Protein AF-A0A931QQC5-F1 (afdb_monomer_lite)

Secondary structure (DSSP, 8-state):
--HHHHHHHHHHHHHHHHH---HHHHHHHHHHHHHTTS-TTS-SS-S--HHHHHHTT--HHHHH---TT-S--HHHHHHHHHHHHHIIIIIIII-S--GGGSTTHHHHTT----S-STT--HHHHHHHHHHS-HHHHHHHHHHHHHHHHHHHHH--HHHHHPBPPHHHHHHHHHTTSS-GGGHHHHHHHHT-BHHHHHHIIIIIHHHHHHHHHHHHHHTT-

Foldseek 3Di:
DDLVVLVVLLVVLLVCLVPPPDLVVNLLSLLLSLCQLAPCLLDVSDPHHLLCVLCPVFDLCLQLDADPPGLAGVLLLLLLLLLLLQLCQALFQVNHDGLCVPPVLCVLQQHPQNESCQPDDSVNRNVSSVGTDSVSSSVSSSVSSNVSSVSSVPDDPVQQQAAGDPVSLVVCVVRNHDDPSRVVVSVVRNRDGNVRCSSDSSHVSSSVSSVVSSVSSVVPD

Structure (mmCIF, N/CA/C/O backbone):
data_AF-A0A931QQC5-F1
#
_entry.id   AF-A0A931QQC5-F1
#
loop_
_atom_site.group_PDB
_atom_site.id
_atom_site.type_symbol
_atom_site.label_atom_id
_atom_site.label_alt_id
_atom_site.label_comp_id
_atom_site.label_asym_id
_atom_site.label_entity_id
_atom_site.label_seq_id
_atom_site.pdbx_PDB_ins_code
_atom_site.Cartn_x
_atom_site.Cartn_y
_atom_site.Cartn_z
_atom_site.occupancy
_atom_site.B_iso_or_equiv
_atom_site.auth_seq_id
_atom_site.auth_comp_id
_atom_site.auth_asym_id
_atom_site.auth_atom_id
_atom_site.pdbx_PDB_model_num
ATOM 1 N N . MET A 1 1 ? -6.972 18.861 -8.585 1.00 82.00 1 MET A N 1
ATOM 2 C CA . MET A 1 1 ? -6.182 18.326 -7.447 1.00 82.00 1 MET A CA 1
ATOM 3 C C . MET A 1 1 ? -4.704 18.348 -7.841 1.00 82.00 1 MET A C 1
ATOM 5 O O . MET A 1 1 ? -4.442 18.322 -9.033 1.00 82.00 1 MET A O 1
ATOM 9 N N . ASN A 1 2 ? -3.754 18.475 -6.907 1.00 86.81 2 ASN A N 1
ATOM 10 C CA . ASN A 1 2 ? -2.310 18.404 -7.202 1.00 86.81 2 ASN A CA 1
ATOM 11 C C . ASN A 1 2 ? -1.518 17.874 -5.988 1.00 86.81 2 ASN A C 1
ATOM 13 O O . ASN A 1 2 ? -2.066 17.758 -4.889 1.00 86.81 2 ASN A O 1
ATOM 17 N N . ARG A 1 3 ? -0.214 17.604 -6.154 1.00 86.62 3 ARG A N 1
ATOM 18 C CA . ARG A 1 3 ? 0.665 17.060 -5.094 1.00 86.62 3 ARG A CA 1
ATOM 19 C C . ARG A 1 3 ? 0.688 17.890 -3.803 1.00 86.62 3 ARG A C 1
ATOM 21 O O . ARG A 1 3 ? 0.768 17.328 -2.709 1.00 86.62 3 ARG A O 1
ATOM 28 N N . LYS A 1 4 ? 0.626 19.223 -3.899 1.00 90.25 4 LYS A N 1
ATOM 29 C CA . LYS A 1 4 ? 0.615 20.111 -2.723 1.00 90.25 4 LYS A CA 1
ATOM 30 C C . LYS A 1 4 ? -0.674 19.930 -1.924 1.00 90.25 4 LYS A C 1
ATOM 32 O O . LYS A 1 4 ? -0.625 19.839 -0.699 1.00 90.25 4 LYS A O 1
ATOM 37 N N . GLU A 1 5 ? -1.807 19.826 -2.611 1.00 93.00 5 GLU A N 1
ATOM 38 C CA . GLU A 1 5 ? -3.099 19.576 -1.972 1.00 93.00 5 GLU A CA 1
ATOM 39 C C . GLU A 1 5 ? -3.205 18.148 -1.418 1.00 93.00 5 GLU A C 1
ATOM 41 O O . GLU A 1 5 ? -3.710 17.965 -0.315 1.00 93.00 5 GLU A O 1
ATOM 46 N N . LEU A 1 6 ? -2.618 17.151 -2.090 1.00 93.44 6 LEU A N 1
ATOM 47 C CA . LEU A 1 6 ? -2.534 15.778 -1.580 1.00 93.44 6 LEU A CA 1
ATOM 48 C C . LEU A 1 6 ? -1.822 15.710 -0.216 1.00 93.44 6 LEU A C 1
ATOM 50 O O . LEU A 1 6 ? -2.315 15.079 0.718 1.00 93.44 6 LEU A O 1
ATOM 54 N N . ASN A 1 7 ? -0.697 16.416 -0.063 1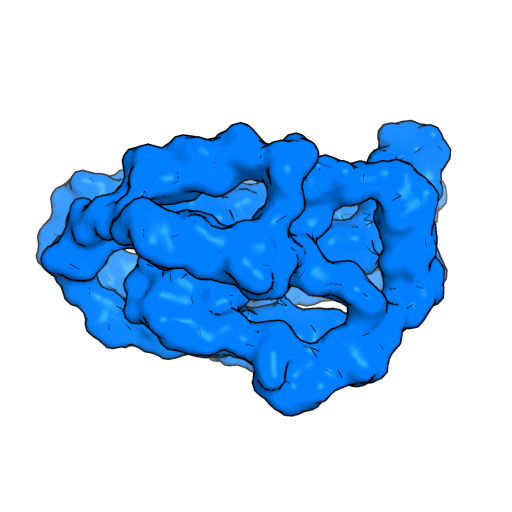.00 94.69 7 ASN A N 1
ATOM 55 C CA . ASN A 1 7 ? 0.016 16.496 1.217 1.00 94.69 7 ASN A CA 1
ATOM 56 C C . ASN A 1 7 ? -0.788 17.240 2.294 1.00 94.69 7 ASN A C 1
ATOM 58 O O . ASN A 1 7 ? -0.766 16.849 3.460 1.00 94.69 7 ASN A O 1
ATOM 62 N N . ARG A 1 8 ? -1.530 18.290 1.921 1.00 96.06 8 ARG A N 1
ATOM 63 C CA . ARG A 1 8 ? -2.444 18.974 2.850 1.00 96.06 8 ARG A CA 1
ATOM 64 C C . ARG A 1 8 ? -3.574 18.054 3.304 1.00 96.06 8 ARG A C 1
ATOM 66 O O . ARG A 1 8 ? -3.899 18.061 4.487 1.00 96.06 8 ARG A O 1
ATOM 73 N N . ASN A 1 9 ? -4.126 17.238 2.406 1.00 95.12 9 ASN A N 1
ATOM 74 C CA . ASN A 1 9 ? -5.148 16.247 2.742 1.00 95.12 9 ASN A CA 1
ATOM 75 C C . ASN A 1 9 ? -4.617 15.196 3.720 1.00 95.12 9 ASN A C 1
ATOM 77 O O . ASN A 1 9 ? -5.310 14.889 4.684 1.00 95.12 9 ASN A O 1
ATOM 81 N N . GLN A 1 10 ? -3.375 14.732 3.553 1.00 97.44 10 GLN A N 1
ATOM 82 C CA . GLN A 1 10 ? -2.729 13.845 4.526 1.00 97.44 10 GLN A CA 1
ATOM 83 C C . GLN A 1 10 ? -2.632 14.489 5.918 1.00 97.44 10 GLN A C 1
ATOM 85 O O . GLN A 1 10 ? -2.903 13.825 6.919 1.00 97.44 10 GLN A O 1
ATOM 90 N N . THR A 1 11 ? -2.246 15.767 6.003 1.00 97.12 11 THR A N 1
ATOM 91 C CA . THR A 1 11 ? -2.181 16.491 7.285 1.00 97.12 11 THR A CA 1
ATOM 92 C C . THR A 1 11 ? -3.567 16.642 7.904 1.00 97.12 11 THR A C 1
ATOM 94 O O . THR A 1 11 ? -3.752 16.275 9.059 1.00 97.12 11 THR A O 1
ATOM 97 N N . ARG A 1 12 ? -4.564 17.081 7.124 1.00 96.81 12 ARG A N 1
ATOM 98 C CA . ARG A 1 12 ? -5.957 17.196 7.587 1.00 96.81 12 ARG A CA 1
ATOM 99 C C . ARG A 1 12 ? -6.507 15.857 8.072 1.00 96.81 12 ARG A C 1
ATOM 101 O O . ARG A 1 12 ? -7.138 15.808 9.119 1.00 96.81 12 ARG A O 1
ATOM 108 N N . PHE A 1 13 ? -6.253 14.774 7.335 1.00 97.62 13 PHE A N 1
ATOM 109 C CA . PHE A 1 13 ? -6.673 13.432 7.728 1.00 97.62 13 PHE A CA 1
ATOM 110 C C . PHE A 1 13 ? -6.012 12.994 9.037 1.00 97.62 13 PHE A C 1
ATOM 112 O O . PHE A 1 13 ? -6.699 12.487 9.916 1.00 97.62 13 PHE A O 1
ATOM 119 N N . ARG A 1 14 ? -4.707 13.239 9.206 1.00 97.56 14 ARG A N 1
ATOM 120 C CA . ARG A 1 14 ? -4.009 12.980 10.472 1.00 97.56 14 ARG A CA 1
ATOM 121 C C . ARG A 1 14 ? -4.657 13.721 11.632 1.00 97.56 14 ARG A C 1
ATOM 123 O O . ARG A 1 14 ? -4.924 13.108 12.660 1.00 97.56 14 ARG A O 1
ATOM 130 N N . ASP A 1 15 ? -4.883 15.017 11.472 1.00 96.56 15 ASP A N 1
ATOM 131 C CA . ASP A 1 15 ? -5.410 15.848 12.549 1.00 96.56 15 ASP A CA 1
ATOM 132 C C . ASP A 1 15 ? -6.840 15.409 12.912 1.00 96.56 15 ASP A C 1
ATOM 134 O O . ASP A 1 15 ? -7.150 15.252 14.093 1.00 96.56 15 ASP A O 1
ATOM 138 N N . GLU A 1 16 ? -7.673 15.084 11.916 1.00 96.19 16 GLU A N 1
ATOM 139 C CA . GLU A 1 16 ? -9.006 14.518 12.146 1.00 96.19 16 GLU A CA 1
ATOM 140 C C . GLU A 1 16 ? -8.931 13.163 12.860 1.00 96.19 16 GLU A C 1
ATOM 142 O O . GLU A 1 16 ? -9.614 12.962 13.860 1.00 96.19 16 GLU A O 1
ATOM 147 N N . LEU A 1 17 ? -8.085 12.240 12.395 1.00 95.44 17 LEU A N 1
ATOM 148 C CA . LEU A 1 17 ? -7.983 10.897 12.969 1.00 95.44 17 LEU A CA 1
ATOM 149 C C . LEU A 1 17 ? -7.546 10.922 14.442 1.00 95.44 17 LEU A C 1
ATOM 151 O O . LEU A 1 17 ? -7.945 10.054 15.217 1.00 95.44 17 LEU A O 1
ATOM 155 N N . LEU A 1 18 ? -6.724 11.900 14.829 1.00 92.06 18 LEU A N 1
ATOM 156 C CA . LEU A 1 18 ? -6.207 12.029 16.192 1.00 92.06 18 LEU A CA 1
ATOM 157 C C . LEU A 1 18 ? -7.156 12.768 17.144 1.00 92.06 18 LEU A C 1
ATOM 159 O O . LEU A 1 18 ? -7.093 12.535 18.350 1.00 92.06 18 LEU A O 1
ATOM 163 N N . THR A 1 19 ? -8.000 13.665 16.634 1.00 92.31 19 THR A N 1
ATOM 164 C CA . THR A 1 19 ? -8.803 14.576 17.474 1.00 92.31 19 THR A CA 1
ATOM 165 C C . THR A 1 19 ? -10.300 14.283 17.438 1.00 92.31 19 THR A C 1
ATOM 167 O O . THR A 1 19 ? -11.012 14.566 18.404 1.00 92.31 19 THR A O 1
ATOM 170 N N . SER A 1 20 ? -10.793 13.704 16.345 1.00 88.94 20 SER A N 1
ATOM 171 C CA . SER A 1 20 ? -12.216 13.518 16.110 1.00 88.94 20 SER A CA 1
ATOM 172 C C . SER A 1 20 ? -12.782 12.320 16.857 1.00 88.94 20 SER A C 1
ATOM 174 O O . SER A 1 20 ? -12.148 11.277 17.012 1.00 88.94 20 SER A O 1
ATOM 176 N N . LYS A 1 21 ? -14.039 12.457 17.277 1.00 91.38 21 LYS A N 1
ATOM 177 C CA . LYS A 1 21 ? -14.865 11.348 17.776 1.00 91.38 21 LYS A CA 1
ATOM 178 C C . LYS A 1 21 ? -15.899 10.889 16.741 1.00 91.38 21 LYS A C 1
ATOM 180 O O . LYS A 1 21 ? -16.725 10.035 17.045 1.00 91.38 21 LYS A O 1
ATOM 185 N N . ASN A 1 22 ? -15.868 11.456 15.531 1.00 96.06 22 ASN A N 1
ATOM 186 C CA . ASN A 1 22 ? -16.815 11.157 14.465 1.00 96.06 22 ASN A CA 1
ATOM 187 C C . ASN A 1 22 ? -16.223 10.138 13.483 1.00 96.06 22 ASN A C 1
ATOM 189 O O . ASN A 1 22 ? -15.515 10.490 12.538 1.00 96.06 22 ASN A O 1
ATOM 193 N N . ILE A 1 23 ? -16.564 8.865 13.683 1.00 96.94 23 ILE A N 1
ATOM 194 C CA . ILE A 1 23 ? -16.085 7.773 12.832 1.00 96.94 23 ILE A CA 1
ATOM 195 C C . ILE A 1 23 ? -16.509 7.916 11.367 1.00 96.94 23 ILE A C 1
ATOM 197 O O . ILE A 1 23 ? -15.732 7.575 10.481 1.00 96.94 23 ILE A O 1
ATOM 201 N N . ALA A 1 24 ? -17.704 8.446 11.091 1.00 97.69 24 ALA A N 1
ATOM 202 C CA . ALA A 1 24 ? -18.191 8.612 9.724 1.00 97.69 24 ALA A CA 1
ATOM 203 C C . ALA A 1 24 ? -17.318 9.610 8.951 1.00 97.69 24 ALA A C 1
ATOM 205 O O . ALA A 1 24 ? -16.891 9.324 7.834 1.00 97.69 24 ALA A O 1
ATOM 206 N N . LYS A 1 25 ? -16.965 10.732 9.590 1.00 97.19 25 LYS A N 1
ATOM 207 C CA . LYS A 1 25 ? -16.070 11.739 9.008 1.00 97.19 25 LYS A CA 1
ATOM 208 C C . LYS A 1 25 ? -14.653 11.199 8.800 1.00 97.19 25 LYS A C 1
ATOM 210 O O . LYS A 1 25 ? -14.064 11.421 7.746 1.00 97.19 25 LYS A O 1
ATOM 215 N N . ILE A 1 26 ? -14.125 10.443 9.765 1.00 98.00 26 ILE A N 1
ATOM 216 C CA . ILE A 1 26 ? -12.818 9.780 9.639 1.00 98.00 26 ILE A CA 1
ATOM 217 C C . ILE A 1 26 ? -12.807 8.826 8.437 1.00 98.00 26 ILE A C 1
ATOM 219 O O . ILE A 1 26 ? -11.885 8.884 7.622 1.00 98.00 26 ILE A O 1
ATOM 223 N N . LYS A 1 27 ? -13.837 7.977 8.308 1.00 98.12 27 LYS A N 1
ATOM 224 C CA . LYS A 1 27 ? -13.996 7.046 7.181 1.00 98.12 27 LYS A CA 1
ATOM 225 C C . LYS A 1 27 ? -14.062 7.791 5.856 1.00 98.12 27 LYS A C 1
ATOM 227 O O . LYS A 1 27 ? -13.311 7.459 4.947 1.00 98.12 27 LYS A O 1
ATOM 232 N N . GLU A 1 28 ? -14.904 8.817 5.749 1.00 97.31 28 GLU A N 1
ATOM 233 C CA . GLU A 1 28 ? -15.033 9.618 4.527 1.00 97.31 28 GLU A CA 1
ATOM 234 C C . GLU A 1 28 ? -13.690 10.240 4.118 1.00 97.31 28 GLU A C 1
ATOM 236 O O . GLU A 1 28 ? -13.274 10.132 2.962 1.00 97.31 28 GLU A O 1
ATOM 241 N N . MET A 1 29 ? -12.979 10.851 5.072 1.00 97.69 29 MET A N 1
ATOM 242 C CA . MET A 1 29 ? -11.683 11.476 4.810 1.00 97.69 29 MET A CA 1
ATOM 243 C C . MET A 1 29 ? -10.620 10.456 4.405 1.00 97.69 29 MET A C 1
ATOM 245 O O . MET A 1 29 ? -9.891 10.712 3.446 1.00 97.69 29 MET A O 1
ATOM 249 N N . PHE A 1 30 ? -10.551 9.304 5.082 1.00 98.19 30 PHE A N 1
ATOM 250 C CA . PHE A 1 30 ? -9.651 8.223 4.685 1.00 98.19 30 PHE A CA 1
ATOM 251 C C . PHE A 1 30 ? -9.975 7.747 3.271 1.00 98.19 30 PHE A C 1
ATOM 253 O O . PHE A 1 30 ? -9.090 7.734 2.426 1.00 98.19 30 PHE A O 1
ATOM 260 N N . LEU A 1 31 ? -11.233 7.393 2.991 1.00 98.19 31 LEU A N 1
ATOM 261 C CA . LEU A 1 31 ? -11.647 6.814 1.710 1.00 98.19 31 LEU A CA 1
ATOM 262 C C . LEU A 1 31 ? -11.378 7.768 0.541 1.00 98.19 31 LEU A C 1
ATOM 264 O O . LEU A 1 31 ? -10.872 7.340 -0.496 1.00 98.19 31 LEU A O 1
ATOM 268 N N . ARG A 1 32 ? -11.652 9.066 0.720 1.00 96.94 32 ARG A N 1
ATOM 269 C CA . ARG A 1 32 ? -11.338 10.094 -0.281 1.00 96.94 32 ARG A CA 1
ATOM 270 C C . ARG A 1 32 ? -9.831 10.254 -0.472 1.00 96.94 32 ARG A C 1
ATOM 272 O O . ARG A 1 32 ? -9.373 10.348 -1.606 1.00 96.94 32 ARG A O 1
ATOM 279 N N . HIS A 1 33 ? -9.059 10.303 0.613 1.00 97.75 33 HIS A N 1
ATOM 280 C CA . HIS A 1 33 ? -7.612 10.481 0.521 1.00 97.75 33 HIS A CA 1
ATOM 281 C C . HIS A 1 33 ? -6.913 9.251 -0.071 1.00 97.75 33 HIS A C 1
ATOM 283 O O . HIS A 1 33 ? -6.068 9.388 -0.948 1.00 97.75 33 HIS A O 1
ATOM 289 N N . HIS A 1 34 ? -7.308 8.052 0.352 1.00 98.31 34 HIS A N 1
ATOM 290 C CA . HIS A 1 34 ? -6.813 6.773 -0.151 1.00 98.31 34 HIS A CA 1
ATOM 291 C C . HIS A 1 34 ? -7.100 6.597 -1.646 1.00 98.31 34 HIS A C 1
ATOM 293 O O . HIS A 1 34 ? -6.201 6.204 -2.387 1.00 98.31 34 HIS A O 1
ATOM 299 N N . ALA A 1 35 ? -8.293 6.988 -2.113 1.00 97.38 35 ALA A N 1
ATOM 300 C CA . ALA A 1 35 ? -8.639 6.974 -3.536 1.00 97.38 35 ALA A CA 1
ATOM 301 C C . ALA A 1 35 ? -7.717 7.863 -4.391 1.00 97.38 35 ALA A C 1
ATOM 303 O O . ALA A 1 35 ? -7.372 7.491 -5.503 1.00 97.38 35 ALA A O 1
ATOM 304 N N . GLN A 1 36 ? -7.248 8.999 -3.864 1.00 97.38 36 GLN A N 1
ATOM 305 C CA . GLN A 1 36 ? -6.305 9.881 -4.574 1.00 97.38 36 GLN A CA 1
ATOM 306 C C . GLN A 1 36 ? -4.902 9.268 -4.730 1.00 97.38 36 GLN A C 1
ATOM 308 O O . GLN A 1 36 ? -4.104 9.755 -5.532 1.00 97.38 36 GLN A O 1
ATOM 313 N N . LEU A 1 37 ? -4.583 8.232 -3.948 1.00 97.88 37 LEU A N 1
ATOM 314 C CA . LEU A 1 37 ? -3.287 7.542 -3.917 1.00 97.88 37 LEU A CA 1
ATOM 315 C C . LEU A 1 37 ? -3.279 6.233 -4.717 1.00 97.88 37 LEU A C 1
ATOM 317 O O . LEU A 1 37 ? -2.244 5.580 -4.805 1.00 97.88 37 LEU A O 1
ATOM 321 N N . HIS A 1 38 ? -4.422 5.839 -5.269 1.00 98.25 38 HIS A N 1
ATOM 322 C CA . HIS A 1 38 ? -4.603 4.588 -5.996 1.00 98.25 38 HIS A CA 1
ATOM 323 C C . HIS A 1 38 ? -5.243 4.861 -7.345 1.00 98.25 38 HIS A C 1
ATOM 325 O O . HIS A 1 38 ? -5.841 5.918 -7.536 1.00 98.25 38 HIS A O 1
ATOM 331 N N . SER A 1 39 ? -5.157 3.915 -8.279 1.00 97.19 39 SER A N 1
ATOM 332 C CA . SER A 1 39 ? -5.901 4.022 -9.534 1.00 97.19 39 SER A CA 1
ATOM 333 C C . SER A 1 39 ? -7.388 4.310 -9.290 1.00 97.19 39 SER A C 1
ATOM 335 O O . SER A 1 39 ? -8.016 3.711 -8.411 1.00 97.19 39 SER A O 1
ATOM 337 N N . THR A 1 40 ? -7.975 5.163 -10.128 1.00 95.56 40 THR A N 1
ATOM 338 C CA . THR A 1 40 ? -9.422 5.452 -10.177 1.00 95.56 40 THR A CA 1
ATOM 339 C C . THR A 1 40 ? -10.281 4.190 -10.334 1.00 95.56 40 THR A C 1
ATOM 341 O O . THR A 1 40 ? -11.461 4.180 -10.005 1.00 95.56 40 THR A O 1
ATOM 344 N N . LYS A 1 41 ? -9.693 3.064 -10.756 1.00 95.88 41 LYS A N 1
ATOM 345 C CA . LYS A 1 41 ? -10.358 1.751 -10.820 1.00 95.88 41 LYS A CA 1
ATOM 346 C C . LYS A 1 41 ? -10.614 1.099 -9.452 1.00 95.88 41 LYS A C 1
ATOM 348 O O . LYS A 1 41 ? -11.317 0.084 -9.390 1.00 95.88 41 LYS A O 1
ATOM 353 N N . VAL A 1 42 ? -10.045 1.627 -8.363 1.00 94.31 42 VAL A N 1
ATOM 354 C CA . VAL A 1 42 ? -10.353 1.167 -7.000 1.00 94.31 42 VAL A CA 1
ATOM 355 C C . VAL A 1 42 ? -11.777 1.565 -6.619 1.00 94.31 42 VAL A C 1
ATOM 357 O O . VAL A 1 42 ? -12.544 0.705 -6.184 1.00 94.31 42 VAL A O 1
ATOM 360 N N . ASN A 1 43 ? -12.149 2.835 -6.808 1.00 88.00 43 ASN A N 1
ATOM 361 C CA . ASN A 1 43 ? -13.488 3.355 -6.531 1.00 88.00 43 ASN A CA 1
ATOM 362 C C . ASN A 1 43 ? -13.718 4.730 -7.189 1.00 88.00 43 ASN A C 1
ATOM 364 O O . ASN A 1 43 ? -12.799 5.340 -7.722 1.00 88.00 43 ASN A O 1
ATOM 368 N N . ASN A 1 44 ? -14.923 5.273 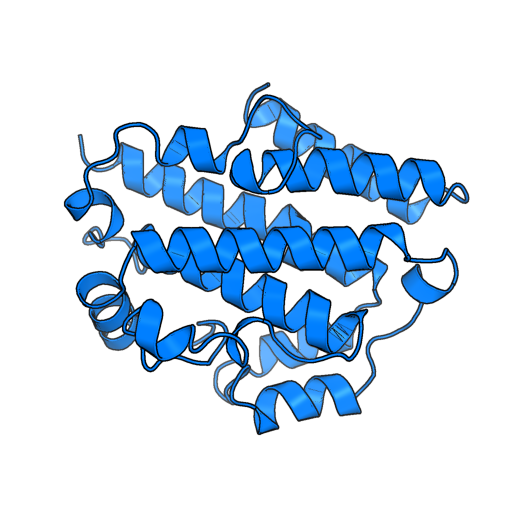-6.996 1.00 80.62 44 ASN A N 1
ATOM 369 C CA . ASN A 1 44 ? -15.305 6.605 -7.474 1.00 80.62 44 ASN A CA 1
ATOM 370 C C . ASN A 1 44 ? -15.286 7.685 -6.365 1.00 80.62 44 ASN A C 1
ATOM 372 O O . ASN A 1 44 ? -16.038 8.653 -6.432 1.00 80.62 44 ASN A O 1
ATOM 376 N N . HIS A 1 45 ? -14.477 7.536 -5.307 1.00 83.50 45 HIS A N 1
ATOM 377 C CA . HIS A 1 45 ? -14.363 8.548 -4.239 1.00 83.50 45 HIS A CA 1
ATOM 378 C C . HIS A 1 45 ? -13.470 9.741 -4.628 1.00 83.50 45 HIS A C 1
ATOM 380 O O . HIS A 1 45 ? -13.451 10.746 -3.911 1.00 83.50 45 HIS A O 1
ATOM 386 N N . SER A 1 46 ? -12.750 9.667 -5.754 1.00 86.44 46 SER A N 1
ATOM 387 C CA . SER A 1 46 ? -12.060 10.808 -6.357 1.00 86.44 46 SER A CA 1
ATOM 388 C C . SER A 1 46 ? -11.973 10.671 -7.877 1.00 86.44 46 SER A C 1
ATOM 390 O O . SER A 1 46 ? -11.681 9.597 -8.385 1.00 86.44 46 SER A O 1
ATOM 392 N N . GLU A 1 47 ? -12.172 11.778 -8.591 1.00 88.00 47 GLU A N 1
ATOM 393 C CA . GLU A 1 47 ? -11.968 11.858 -10.047 1.00 88.00 47 GLU A CA 1
ATOM 394 C C . GLU A 1 47 ? -10.484 11.971 -10.437 1.00 88.00 47 GLU A C 1
ATOM 396 O O . GLU A 1 47 ? -10.129 11.816 -11.602 1.00 88.00 47 GLU A O 1
ATOM 401 N N . TRP A 1 48 ? -9.602 12.256 -9.471 1.00 94.38 48 TRP A N 1
ATOM 402 C CA . TRP A 1 48 ? -8.166 12.404 -9.691 1.00 94.38 48 TRP A CA 1
ATOM 403 C C . TRP A 1 48 ? -7.381 11.361 -8.898 1.00 94.38 48 TRP A C 1
ATOM 405 O O . TRP A 1 48 ? -7.605 11.189 -7.699 1.00 94.38 48 TRP A O 1
ATOM 415 N N . SER A 1 49 ? -6.407 10.739 -9.559 1.00 96.19 49 SER A N 1
ATOM 416 C CA . SER A 1 49 ? -5.485 9.766 -8.979 1.00 96.19 49 SER A CA 1
ATOM 417 C C . SER A 1 49 ? -4.046 10.155 -9.289 1.00 96.19 49 SER A C 1
ATOM 419 O O . SER A 1 49 ? -3.689 10.378 -10.449 1.00 96.19 49 SER A O 1
ATOM 421 N N . TYR A 1 50 ? -3.211 10.205 -8.250 1.00 97.31 50 TYR A N 1
ATOM 422 C CA . TYR A 1 50 ? -1.790 10.485 -8.410 1.00 97.31 50 TYR A CA 1
ATOM 423 C C . TYR A 1 50 ? -1.058 9.334 -9.110 1.00 97.31 50 TYR A C 1
ATOM 425 O O . TYR A 1 50 ? -0.184 9.571 -9.937 1.00 97.31 50 TYR A O 1
ATOM 433 N N . GLU A 1 51 ? -1.441 8.091 -8.816 1.00 97.38 51 GLU A N 1
ATOM 434 C CA . GLU A 1 51 ? -0.892 6.907 -9.481 1.00 97.38 51 GLU A CA 1
ATOM 435 C C . GLU A 1 51 ? -1.218 6.906 -10.978 1.00 97.38 51 GLU A C 1
ATOM 437 O O . GLU A 1 51 ? -0.309 6.760 -11.795 1.00 97.38 51 GLU A O 1
ATOM 442 N N . ASP A 1 52 ? -2.486 7.132 -11.345 1.00 96.69 52 ASP A N 1
ATOM 443 C CA . ASP A 1 52 ? -2.880 7.180 -12.757 1.00 96.69 52 ASP A CA 1
ATOM 444 C C . ASP A 1 52 ? -2.185 8.341 -13.490 1.00 96.69 52 ASP A C 1
ATOM 446 O O . ASP A 1 52 ? -1.869 8.208 -14.668 1.00 96.69 52 ASP A O 1
ATOM 450 N N . GLU A 1 53 ? -1.922 9.473 -12.821 1.00 95.62 53 GLU A N 1
ATOM 451 C CA . GLU A 1 53 ? -1.157 10.589 -13.396 1.00 95.62 53 GLU A CA 1
ATOM 452 C C . GLU A 1 53 ? 0.303 10.213 -13.677 1.00 95.62 53 GLU A C 1
ATOM 454 O O . GLU A 1 53 ? 0.784 10.485 -14.775 1.00 95.62 53 GLU A O 1
ATOM 459 N N . ILE A 1 54 ? 0.985 9.551 -12.735 1.00 95.88 54 ILE A N 1
ATOM 460 C CA . ILE A 1 54 ? 2.382 9.108 -12.902 1.00 95.88 54 ILE A CA 1
ATOM 461 C C . ILE A 1 54 ? 2.512 8.103 -14.051 1.00 95.88 54 ILE A C 1
ATOM 463 O O . ILE A 1 54 ? 3.497 8.122 -14.788 1.00 95.88 54 ILE A O 1
ATOM 467 N N . LEU A 1 55 ? 1.536 7.202 -14.182 1.00 96.19 55 LEU A N 1
ATOM 468 C CA . LEU A 1 55 ? 1.570 6.101 -15.145 1.00 96.19 55 LEU A CA 1
ATOM 469 C C . LEU A 1 55 ? 0.956 6.455 -16.505 1.00 96.19 55 LEU A C 1
ATOM 471 O O . LEU A 1 55 ? 1.029 5.639 -17.428 1.00 96.19 55 LEU A O 1
ATOM 475 N N . ARG A 1 56 ? 0.341 7.635 -16.642 1.00 94.19 56 ARG A N 1
ATOM 476 C CA . ARG A 1 56 ? -0.330 8.059 -17.874 1.00 94.19 56 ARG A CA 1
ATOM 477 C C . ARG A 1 56 ? 0.661 8.075 -19.032 1.00 94.19 56 ARG A C 1
ATOM 479 O O . ARG A 1 56 ? 1.650 8.796 -18.990 1.00 94.19 56 ARG A O 1
ATOM 486 N N . GLU A 1 57 ? 0.366 7.275 -20.057 1.00 90.44 57 GLU A N 1
ATOM 487 C CA . GLU A 1 57 ? 1.169 7.169 -21.287 1.00 90.44 57 GLU A CA 1
ATOM 488 C C . GLU A 1 57 ? 2.642 6.790 -21.043 1.00 90.44 57 GLU A C 1
ATOM 490 O O . GLU A 1 57 ? 3.500 7.002 -21.900 1.00 90.44 57 GLU A O 1
ATOM 495 N N . LEU A 1 58 ? 2.956 6.200 -19.883 1.00 94.56 58 LEU A N 1
ATOM 496 C CA . LEU A 1 58 ? 4.318 5.813 -19.546 1.00 94.56 58 LEU A CA 1
ATOM 497 C C . LEU A 1 58 ? 4.661 4.465 -20.211 1.00 94.56 58 LEU A C 1
ATOM 499 O O . LEU A 1 58 ? 4.013 3.461 -19.900 1.00 94.56 58 LEU A O 1
ATOM 503 N N . PRO A 1 59 ? 5.679 4.394 -21.094 1.00 95.19 59 PRO A N 1
ATOM 504 C CA . PRO A 1 59 ? 6.068 3.139 -21.726 1.00 95.19 59 PRO A CA 1
ATOM 505 C C . PRO A 1 59 ? 6.512 2.108 -20.690 1.00 95.19 59 PRO A C 1
ATOM 507 O O . PRO A 1 59 ? 7.215 2.445 -19.735 1.00 95.19 59 PRO A O 1
ATOM 510 N N . GLU A 1 60 ? 6.183 0.837 -20.912 1.00 95.50 60 GLU A N 1
ATOM 511 C CA . GLU A 1 60 ? 6.522 -0.244 -19.980 1.00 95.50 60 GLU A CA 1
ATOM 512 C C . GLU A 1 60 ? 8.027 -0.312 -19.678 1.00 95.50 60 GLU A C 1
ATOM 514 O O . GLU A 1 60 ? 8.418 -0.480 -18.524 1.00 95.50 60 GLU A O 1
ATOM 519 N N . LEU A 1 61 ? 8.880 -0.078 -20.683 1.00 95.25 61 LEU A N 1
ATOM 520 C CA . LEU A 1 61 ? 10.333 -0.011 -20.497 1.00 95.25 61 LEU A CA 1
ATOM 521 C C . LEU A 1 61 ? 10.736 1.001 -19.413 1.00 95.25 61 LEU A C 1
ATOM 523 O O . LEU A 1 61 ? 11.612 0.705 -18.605 1.00 95.25 61 LEU A O 1
ATOM 527 N N . LYS A 1 62 ? 10.058 2.153 -19.327 1.00 94.69 62 LYS A N 1
ATOM 528 C CA . LYS A 1 62 ? 10.313 3.151 -18.276 1.00 94.69 62 LYS A CA 1
ATOM 529 C C . LYS A 1 62 ? 9.829 2.695 -16.905 1.00 94.69 62 LYS A C 1
ATOM 531 O O . LYS A 1 62 ? 10.448 3.034 -15.901 1.00 94.69 62 LYS A O 1
ATOM 536 N N . VAL A 1 63 ? 8.742 1.923 -16.856 1.00 97.56 63 VAL A N 1
ATOM 537 C CA . VAL A 1 63 ? 8.222 1.361 -15.601 1.00 97.56 63 VAL A CA 1
ATOM 538 C C . VAL A 1 63 ? 9.227 0.374 -14.998 1.00 97.56 63 VAL A C 1
ATOM 540 O O . VAL A 1 63 ? 9.416 0.350 -13.782 1.00 97.56 63 VAL A O 1
ATOM 543 N N . ARG A 1 64 ? 9.897 -0.409 -15.851 1.00 97.75 64 ARG A N 1
ATOM 544 C CA . ARG A 1 64 ? 10.881 -1.430 -15.458 1.00 97.75 64 ARG A CA 1
ATOM 545 C C . ARG A 1 64 ? 12.273 -0.870 -15.172 1.00 97.75 64 ARG A C 1
ATOM 547 O O . ARG A 1 64 ? 13.022 -1.469 -14.408 1.00 97.75 64 ARG A O 1
ATOM 554 N N . PHE A 1 65 ? 12.634 0.249 -15.790 1.00 95.81 65 PHE A N 1
ATOM 555 C CA . PHE A 1 65 ? 13.989 0.785 -15.729 1.00 95.81 65 PHE A CA 1
ATOM 556 C C . PHE A 1 65 ? 14.399 1.216 -14.313 1.00 95.81 65 PHE A C 1
ATOM 558 O O . PHE A 1 65 ? 13.658 1.917 -13.619 1.00 95.81 65 PHE A O 1
ATOM 565 N N . ILE A 1 66 ? 15.620 0.845 -13.919 1.00 95.94 66 ILE A N 1
ATOM 566 C CA . ILE A 1 66 ? 16.281 1.306 -12.695 1.00 95.94 66 ILE A CA 1
ATOM 567 C C . ILE A 1 66 ? 17.405 2.269 -13.107 1.00 95.94 66 ILE A C 1
ATOM 569 O O . ILE A 1 66 ? 18.414 1.832 -13.662 1.00 95.94 66 ILE A O 1
ATOM 573 N N . PRO A 1 67 ? 17.271 3.584 -12.859 1.00 92.38 67 PRO A N 1
ATOM 574 C CA . PRO A 1 67 ? 18.341 4.538 -13.139 1.00 92.38 67 PRO A CA 1
ATOM 575 C C . PRO A 1 67 ? 19.624 4.234 -12.354 1.00 92.38 67 PRO A C 1
ATOM 577 O O . PRO A 1 67 ? 19.560 3.834 -11.199 1.00 92.38 67 PRO A O 1
ATOM 580 N N . GLN A 1 68 ? 20.793 4.547 -12.924 1.00 85.38 68 GLN A N 1
ATOM 581 C CA . GLN A 1 68 ? 22.119 4.227 -12.356 1.00 85.38 68 GLN A CA 1
ATOM 582 C C . GLN A 1 68 ? 22.359 4.732 -10.913 1.00 85.38 68 GLN A C 1
ATOM 584 O O . GLN A 1 68 ? 23.186 4.178 -10.195 1.00 85.38 68 GLN A O 1
ATOM 589 N N . LYS A 1 69 ? 21.649 5.784 -10.478 1.00 85.56 69 LYS A N 1
ATOM 590 C CA . LYS A 1 69 ? 21.710 6.360 -9.116 1.00 85.56 69 LYS A CA 1
ATOM 591 C C . LYS A 1 69 ? 20.432 6.112 -8.297 1.00 85.56 69 LYS A C 1
ATOM 593 O O . LYS A 1 69 ? 20.150 6.850 -7.355 1.00 85.56 69 LYS A O 1
ATOM 598 N N . SER A 1 70 ? 19.623 5.142 -8.708 1.00 89.75 70 SER A N 1
ATOM 599 C CA . SER A 1 70 ? 18.421 4.679 -8.018 1.00 89.75 70 SER A CA 1
ATOM 600 C C . SER A 1 70 ? 18.619 3.239 -7.560 1.00 89.75 70 SER A C 1
ATOM 602 O O . SER A 1 70 ? 19.380 2.492 -8.169 1.00 89.75 70 SER A O 1
ATOM 604 N N . ASN A 1 71 ? 17.887 2.850 -6.522 1.00 92.62 71 ASN A N 1
ATOM 605 C CA . ASN A 1 71 ? 17.808 1.458 -6.083 1.00 92.62 71 ASN A CA 1
ATOM 606 C C . ASN A 1 71 ? 16.525 0.771 -6.561 1.00 92.62 71 ASN A C 1
ATOM 608 O O . ASN A 1 71 ? 16.433 -0.446 -6.480 1.00 92.62 71 ASN A O 1
ATOM 612 N N . HIS A 1 72 ? 15.542 1.535 -7.049 1.00 96.88 72 HIS A N 1
ATOM 613 C CA . HIS A 1 72 ? 14.221 1.022 -7.396 1.00 96.88 72 HIS A CA 1
ATOM 614 C C . HIS A 1 72 ? 13.780 1.462 -8.793 1.00 96.88 72 HIS A C 1
ATOM 616 O O . HIS A 1 72 ? 14.176 2.524 -9.292 1.00 96.88 72 HIS A O 1
ATOM 622 N N . SER A 1 73 ? 12.926 0.631 -9.389 1.00 97.88 73 SER A N 1
ATOM 623 C CA . SER A 1 73 ? 12.106 0.940 -10.559 1.00 97.88 73 SER A CA 1
ATOM 624 C C . SER A 1 73 ? 10.705 1.372 -10.120 1.00 97.88 73 SER A C 1
ATOM 626 O O . SER A 1 73 ? 10.294 1.150 -8.978 1.00 97.88 73 SER A O 1
ATOM 628 N N . ILE A 1 74 ? 9.921 1.924 -11.047 1.00 98.44 74 ILE A N 1
ATOM 629 C CA . ILE A 1 74 ? 8.502 2.217 -10.793 1.00 98.44 74 ILE A CA 1
ATOM 630 C C . ILE A 1 74 ? 7.722 0.913 -10.560 1.00 98.44 74 ILE A C 1
ATOM 632 O O . ILE A 1 74 ? 6.844 0.878 -9.698 1.00 98.44 74 ILE A O 1
ATOM 636 N N . ALA A 1 75 ? 8.070 -0.170 -11.268 1.00 98.56 75 ALA A N 1
ATOM 637 C CA . ALA A 1 75 ? 7.499 -1.500 -11.053 1.00 98.56 75 ALA A CA 1
ATOM 638 C C . ALA A 1 75 ? 7.669 -1.957 -9.597 1.00 98.56 75 ALA A C 1
ATOM 640 O O . ALA A 1 75 ? 6.697 -2.370 -8.960 1.00 98.56 75 ALA A O 1
ATOM 641 N N . TRP A 1 76 ? 8.882 -1.818 -9.051 1.00 98.75 76 TRP A N 1
ATOM 642 C CA . TRP A 1 76 ? 9.152 -2.134 -7.653 1.00 98.75 76 TRP A CA 1
ATOM 643 C C . TRP A 1 76 ? 8.359 -1.226 -6.713 1.00 98.75 76 TRP A C 1
ATOM 645 O O . TRP A 1 76 ? 7.733 -1.742 -5.794 1.00 98.75 76 TRP A O 1
ATOM 655 N N . CYS A 1 77 ? 8.297 0.092 -6.956 1.00 98.69 77 CYS A N 1
ATOM 656 C CA . CYS A 1 77 ? 7.520 1.007 -6.110 1.00 98.69 77 CYS A CA 1
ATOM 657 C C . CYS A 1 77 ? 6.042 0.588 -6.026 1.00 98.69 77 CYS A C 1
ATOM 659 O O . CYS A 1 77 ? 5.483 0.521 -4.933 1.00 98.69 77 CYS A O 1
ATOM 661 N N . LEU A 1 78 ? 5.408 0.265 -7.158 1.00 98.81 78 LEU A N 1
ATOM 662 C CA . LEU A 1 78 ? 4.006 -0.167 -7.191 1.00 98.81 78 LEU A CA 1
ATOM 663 C C . LEU A 1 78 ? 3.788 -1.502 -6.468 1.00 98.81 78 LEU A C 1
ATOM 665 O O . LEU A 1 78 ? 2.841 -1.635 -5.688 1.00 98.81 78 LEU A O 1
ATOM 669 N N . TRP A 1 79 ? 4.667 -2.477 -6.706 1.00 98.88 79 TRP A N 1
ATOM 670 C CA . TRP A 1 79 ? 4.621 -3.778 -6.038 1.00 98.88 79 TRP A CA 1
ATOM 671 C C . TRP A 1 79 ? 4.845 -3.651 -4.531 1.00 98.88 79 TRP A C 1
ATOM 673 O O . TRP A 1 79 ? 4.052 -4.177 -3.752 1.00 98.88 79 TRP A O 1
ATOM 683 N N . HIS A 1 80 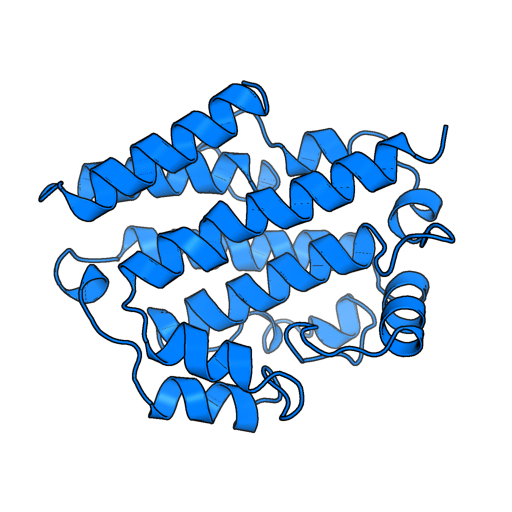? 5.847 -2.878 -4.115 1.00 98.81 80 HIS A N 1
ATOM 684 C CA . HIS A 1 80 ? 6.163 -2.603 -2.718 1.00 98.81 80 HIS A CA 1
ATOM 685 C C . HIS A 1 80 ? 4.972 -1.979 -1.986 1.00 98.81 80 HIS A C 1
ATOM 687 O O . HIS A 1 80 ? 4.564 -2.462 -0.928 1.00 98.81 80 HIS A O 1
ATOM 693 N N . LEU A 1 81 ? 4.363 -0.947 -2.580 1.00 98.88 81 LEU A N 1
ATOM 694 C CA . LEU A 1 81 ? 3.182 -0.302 -2.018 1.00 98.88 81 LEU A CA 1
ATOM 695 C C . LEU A 1 81 ? 2.014 -1.282 -1.863 1.00 98.88 81 LEU A C 1
ATOM 697 O O . LEU A 1 81 ? 1.392 -1.319 -0.803 1.00 98.88 81 LEU A O 1
ATOM 701 N N . ALA A 1 82 ? 1.737 -2.102 -2.883 1.00 98.81 82 ALA A N 1
ATOM 702 C CA . ALA A 1 82 ? 0.679 -3.108 -2.817 1.00 98.81 82 ALA A CA 1
ATOM 703 C C . ALA A 1 82 ? 0.950 -4.167 -1.736 1.00 98.81 82 ALA A C 1
ATOM 705 O O . ALA A 1 82 ? 0.051 -4.497 -0.969 1.00 98.81 82 ALA A O 1
ATOM 706 N N . ARG A 1 83 ? 2.186 -4.669 -1.626 1.00 98.75 83 ARG A N 1
ATOM 707 C CA . ARG A 1 83 ? 2.557 -5.681 -0.626 1.00 98.75 83 ARG A CA 1
ATOM 708 C C . ARG A 1 83 ? 2.489 -5.157 0.803 1.00 98.75 83 ARG A C 1
ATOM 710 O O . ARG A 1 83 ? 1.945 -5.841 1.667 1.00 98.75 83 ARG A O 1
ATOM 717 N N . VAL A 1 84 ? 3.020 -3.959 1.059 1.00 98.81 84 VAL A N 1
ATOM 718 C CA . VAL A 1 84 ? 2.946 -3.325 2.386 1.00 98.81 84 VAL A CA 1
ATOM 719 C C . VAL A 1 84 ? 1.493 -3.107 2.791 1.00 98.81 84 VAL A C 1
ATOM 721 O O . VAL A 1 84 ? 1.116 -3.426 3.919 1.00 98.81 84 VAL A O 1
ATOM 724 N N . GLU A 1 85 ? 0.664 -2.588 1.888 1.00 98.88 85 GLU A N 1
ATOM 725 C CA . GLU A 1 85 ? -0.738 -2.332 2.198 1.00 98.88 85 GLU A CA 1
ATOM 726 C C . GLU A 1 85 ? -1.526 -3.628 2.420 1.00 98.88 85 GLU A C 1
ATOM 728 O O . GLU A 1 85 ? -2.232 -3.731 3.420 1.00 98.88 85 GLU A O 1
ATOM 733 N N . ASP A 1 86 ? -1.332 -4.646 1.577 1.00 98.88 86 ASP A N 1
ATOM 734 C CA . ASP A 1 86 ? -1.982 -5.952 1.722 1.00 98.88 86 ASP A CA 1
ATOM 735 C C . ASP A 1 86 ? -1.698 -6.565 3.097 1.00 98.88 86 ASP A C 1
ATOM 737 O O . ASP A 1 86 ? -2.609 -6.902 3.849 1.00 98.88 86 ASP A O 1
ATOM 741 N N . VAL A 1 87 ? -0.422 -6.629 3.473 1.00 98.50 87 VAL A N 1
ATOM 742 C CA . VAL A 1 87 ? 0.003 -7.213 4.747 1.00 98.50 87 VAL A CA 1
ATOM 743 C C . VAL A 1 87 ? -0.522 -6.415 5.937 1.00 98.50 87 VAL A C 1
ATOM 745 O O . VAL A 1 87 ? -1.049 -6.981 6.898 1.00 98.50 87 VAL A O 1
ATOM 748 N N . THR A 1 88 ? -0.380 -5.091 5.897 1.00 98.75 88 THR A N 1
ATOM 749 C CA . THR A 1 88 ? -0.757 -4.256 7.040 1.00 98.75 88 THR A CA 1
ATOM 750 C C . THR A 1 88 ? -2.269 -4.181 7.217 1.00 98.75 88 THR A C 1
ATOM 752 O O . THR A 1 88 ? -2.741 -4.237 8.350 1.00 98.75 88 THR A O 1
ATOM 755 N N . MET A 1 89 ? -3.046 -4.097 6.138 1.00 98.81 89 MET A N 1
ATOM 756 C CA . MET A 1 89 ? -4.500 -3.983 6.237 1.00 98.81 89 MET A CA 1
ATOM 757 C C . MET A 1 89 ? -5.154 -5.344 6.474 1.00 98.81 89 MET A C 1
ATOM 759 O O . MET A 1 89 ? -5.926 -5.478 7.422 1.00 98.81 89 MET A O 1
ATOM 763 N N . ASN A 1 90 ? -4.802 -6.374 5.701 1.00 98.69 90 ASN A N 1
ATOM 764 C CA . ASN A 1 90 ? -5.464 -7.672 5.824 1.00 98.69 90 ASN A CA 1
ATOM 765 C C . ASN A 1 90 ? -4.991 -8.470 7.040 1.00 98.69 90 ASN A C 1
ATOM 767 O O . ASN A 1 90 ? -5.824 -8.998 7.768 1.00 98.69 90 ASN A O 1
ATOM 771 N N . ILE A 1 91 ? -3.685 -8.529 7.329 1.00 98.56 91 ILE A N 1
ATOM 772 C CA . ILE A 1 91 ? -3.215 -9.295 8.497 1.00 98.56 91 ILE A CA 1
ATOM 773 C C . ILE A 1 91 ? -3.260 -8.448 9.767 1.00 98.56 91 ILE A C 1
ATOM 775 O O . ILE A 1 91 ? -3.817 -8.881 10.775 1.00 98.56 91 ILE A O 1
ATOM 779 N N . LEU A 1 92 ? -2.645 -7.261 9.774 1.00 98.69 92 LEU A N 1
ATOM 780 C CA . LEU A 1 92 ? -2.450 -6.543 11.039 1.00 98.69 92 LEU A CA 1
ATOM 781 C C . LEU A 1 92 ? -3.718 -5.838 11.527 1.00 98.69 92 LEU A C 1
ATOM 783 O O . LEU A 1 92 ? -4.009 -5.906 12.723 1.00 98.69 92 LEU A O 1
ATOM 787 N N . VAL A 1 93 ? -4.471 -5.185 10.637 1.00 98.56 93 VAL A N 1
ATOM 788 C CA . VAL A 1 93 ? -5.711 -4.476 10.998 1.00 98.56 93 VAL A CA 1
ATOM 789 C C . VAL A 1 93 ? -6.889 -5.441 11.094 1.00 98.56 93 VAL A C 1
ATOM 791 O O . VAL A 1 93 ? -7.489 -5.565 12.166 1.00 98.56 93 VAL A O 1
ATOM 794 N N . ASP A 1 94 ? -7.193 -6.152 10.013 1.00 98.12 94 ASP A N 1
ATOM 795 C CA . ASP A 1 94 ? -8.369 -7.019 9.936 1.00 98.12 94 ASP A CA 1
ATOM 796 C C . ASP A 1 94 ? -8.134 -8.359 10.657 1.00 98.12 94 ASP A C 1
ATOM 798 O O . ASP A 1 94 ? -8.870 -8.734 11.570 1.00 98.12 94 ASP A O 1
ATOM 802 N N . GLY A 1 95 ? -6.995 -9.004 10.398 1.00 97.88 95 GLY A N 1
ATOM 803 C CA . GLY A 1 95 ? -6.686 -10.350 10.892 1.00 97.88 95 GLY A CA 1
ATOM 804 C C . GLY A 1 95 ? -7.038 -11.458 9.904 1.00 97.88 95 GLY A C 1
ATOM 805 O O . GLY A 1 95 ? -6.828 -12.625 10.227 1.00 97.88 95 GLY A O 1
ATOM 806 N N . GLY A 1 96 ? -7.545 -11.102 8.724 1.00 97.31 96 GLY A N 1
ATOM 807 C CA . GLY A 1 96 ? -7.864 -12.010 7.633 1.00 97.31 96 GLY A CA 1
ATOM 808 C C . GLY A 1 96 ? -6.641 -12.508 6.859 1.00 97.31 96 GLY A C 1
ATOM 809 O O . GLY A 1 96 ? -5.504 -12.514 7.343 1.00 97.31 96 GLY A O 1
ATOM 810 N N . GLU A 1 97 ? -6.889 -12.989 5.646 1.00 97.31 97 GLU A N 1
ATOM 811 C CA . GLU A 1 97 ? -5.862 -13.468 4.720 1.00 97.31 97 GLU A CA 1
ATOM 812 C C . GLU A 1 97 ? -5.373 -12.361 3.790 1.00 97.31 97 GLU A C 1
ATOM 814 O O . GLU A 1 97 ? -6.131 -11.479 3.392 1.00 97.31 97 GLU A O 1
ATOM 819 N N . GLN A 1 98 ? -4.106 -12.443 3.387 1.00 97.94 98 GLN A N 1
ATOM 820 C CA . GLN A 1 98 ? -3.557 -11.549 2.372 1.00 97.94 98 GLN A CA 1
ATOM 821 C C . GLN A 1 98 ? -4.256 -11.774 1.033 1.00 97.94 98 GLN A C 1
ATOM 823 O O . GLN A 1 98 ? -4.422 -12.920 0.603 1.00 97.94 98 GLN A O 1
ATOM 828 N N . ILE A 1 99 ? -4.522 -10.693 0.302 1.00 98.62 99 ILE A N 1
ATOM 829 C CA . ILE A 1 99 ? -4.980 -10.779 -1.085 1.00 98.62 99 ILE A CA 1
ATOM 830 C C . ILE A 1 99 ? -3.986 -11.589 -1.916 1.00 98.62 99 ILE A C 1
ATOM 832 O O . ILE A 1 99 ? -4.430 -12.383 -2.734 1.00 98.62 99 ILE A O 1
ATOM 836 N N . LEU A 1 100 ? -2.671 -11.475 -1.672 1.00 98.56 100 LEU A N 1
ATOM 837 C CA . LEU A 1 100 ? -1.627 -12.220 -2.395 1.00 98.56 100 LEU A CA 1
ATOM 838 C C . LEU A 1 100 ? -1.873 -13.739 -2.450 1.00 98.56 100 LEU A C 1
ATOM 840 O O . LEU A 1 100 ? -1.513 -14.378 -3.438 1.00 98.56 100 LEU A O 1
ATOM 844 N N . ARG A 1 101 ? -2.461 -14.320 -1.394 1.00 97.19 101 ARG A N 1
ATOM 845 C CA . ARG A 1 101 ? -2.713 -15.769 -1.284 1.00 97.19 101 ARG A CA 1
ATOM 846 C C . ARG A 1 101 ? -3.948 -16.228 -2.057 1.00 97.19 101 ARG A C 1
ATOM 848 O O . ARG A 1 101 ? -4.155 -17.424 -2.221 1.00 97.19 101 ARG A O 1
ATOM 855 N N . GLN A 1 102 ? -4.726 -15.291 -2.580 1.00 95.25 102 GLN A N 1
ATOM 856 C CA . GLN A 1 102 ? -5.928 -15.554 -3.355 1.00 95.25 102 GLN A CA 1
ATOM 857 C C . GLN A 1 102 ? -5.624 -15.475 -4.855 1.00 95.25 102 GLN A C 1
ATOM 859 O O . GLN A 1 102 ? -4.643 -14.863 -5.273 1.00 95.25 102 GLN A O 1
ATOM 864 N N . ASN A 1 103 ? -6.489 -16.055 -5.690 1.00 94.06 103 ASN A N 1
ATOM 865 C CA . ASN A 1 103 ? -6.509 -15.845 -7.146 1.00 94.06 103 ASN A CA 1
ATOM 866 C C . ASN A 1 103 ? -5.152 -15.997 -7.871 1.00 94.06 103 ASN A C 1
ATOM 868 O O . ASN A 1 103 ? -4.953 -15.377 -8.917 1.00 94.06 103 ASN A O 1
ATOM 872 N N . ASN A 1 104 ? -4.224 -16.791 -7.324 1.00 97.25 104 ASN A N 1
ATOM 873 C CA . ASN A 1 104 ? -2.895 -17.075 -7.874 1.00 97.25 104 ASN A CA 1
ATOM 874 C C . ASN A 1 104 ? -2.079 -15.823 -8.257 1.00 97.25 104 ASN A C 1
ATOM 876 O O . ASN A 1 104 ? -1.413 -15.804 -9.295 1.00 97.25 104 ASN A O 1
ATOM 880 N N . TRP A 1 105 ? -2.109 -14.761 -7.440 1.00 98.50 105 TRP A N 1
ATOM 881 C CA . TRP A 1 105 ? -1.445 -13.494 -7.784 1.00 98.50 105 TRP A CA 1
ATOM 882 C C . TRP A 1 105 ? 0.056 -13.610 -8.046 1.00 98.50 105 TRP A C 1
ATOM 884 O O . TRP A 1 105 ? 0.537 -12.939 -8.951 1.00 98.50 105 TRP A O 1
ATOM 894 N N . LEU A 1 106 ? 0.790 -14.461 -7.322 1.00 98.12 106 LEU A N 1
ATOM 895 C CA . LEU A 1 106 ? 2.223 -14.683 -7.577 1.00 98.12 106 LEU A CA 1
ATOM 896 C C . LEU A 1 106 ? 2.475 -15.175 -9.009 1.00 98.12 106 LEU A C 1
ATOM 898 O O . LEU A 1 106 ? 3.307 -14.617 -9.722 1.00 98.12 106 LEU A O 1
ATOM 902 N N . GLN A 1 107 ? 1.695 -16.165 -9.456 1.00 98.44 107 GLN A N 1
ATOM 903 C CA . GLN A 1 107 ? 1.777 -16.697 -10.815 1.00 98.44 107 GLN A CA 1
ATOM 904 C C . GLN A 1 107 ? 1.358 -15.647 -11.848 1.00 98.44 107 GLN A C 1
ATOM 906 O O . GLN A 1 107 ? 2.053 -15.446 -12.838 1.00 98.44 107 GLN A O 1
ATOM 911 N N . ARG A 1 108 ? 0.243 -14.945 -11.611 1.00 98.62 108 ARG A N 1
ATOM 912 C CA . ARG A 1 108 ? -0.274 -13.919 -12.532 1.00 98.62 108 ARG A CA 1
ATOM 913 C C . ARG A 1 108 ? 0.697 -12.757 -12.701 1.00 98.62 108 ARG A C 1
ATOM 915 O O . ARG A 1 108 ? 0.966 -12.335 -13.820 1.00 98.62 108 ARG A O 1
ATOM 922 N N . MET A 1 109 ? 1.248 -12.266 -11.593 1.00 98.62 109 MET A N 1
ATOM 923 C CA . MET A 1 109 ? 2.276 -11.229 -11.595 1.00 98.62 109 MET A CA 1
ATOM 924 C C . MET A 1 109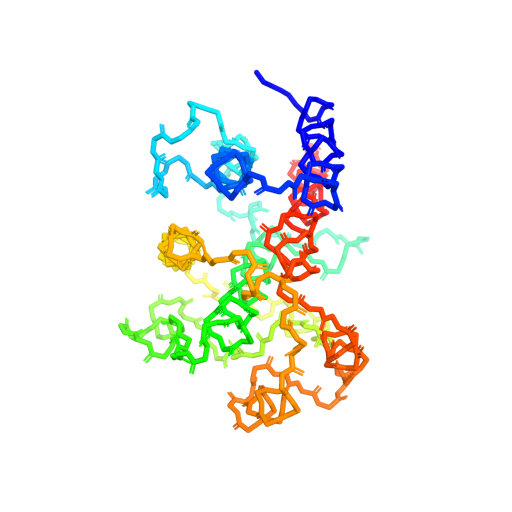 ? 3.634 -11.748 -12.073 1.00 98.62 109 MET A C 1
ATOM 926 O O . MET A 1 109 ? 4.524 -10.933 -12.259 1.00 98.62 109 MET A O 1
ATOM 930 N N . ASN A 1 110 ? 3.820 -13.051 -12.290 1.00 98.44 110 ASN A N 1
ATOM 931 C CA . ASN A 1 110 ? 5.109 -13.641 -12.646 1.00 98.44 110 ASN A CA 1
ATOM 932 C C . ASN A 1 110 ? 6.231 -13.248 -11.663 1.00 98.44 110 ASN A C 1
ATOM 934 O O . ASN A 1 110 ? 7.270 -12.723 -12.054 1.00 98.44 110 ASN A O 1
ATOM 938 N N . THR A 1 111 ? 5.997 -13.445 -10.364 1.00 97.94 111 THR A N 1
ATOM 939 C CA . THR A 1 111 ? 6.988 -13.151 -9.322 1.00 97.94 111 THR A CA 1
ATOM 940 C C . THR A 1 111 ? 7.020 -14.238 -8.258 1.00 97.94 111 THR A C 1
ATOM 942 O O . THR A 1 111 ? 5.984 -14.752 -7.835 1.00 97.94 111 THR A O 1
ATOM 945 N N . ARG A 1 112 ? 8.227 -14.562 -7.790 1.00 96.69 112 ARG A N 1
ATOM 946 C CA . ARG A 1 112 ? 8.454 -15.441 -6.632 1.00 96.69 112 ARG A CA 1
ATOM 947 C C . ARG A 1 112 ? 8.513 -14.680 -5.305 1.00 96.69 112 ARG A C 1
ATOM 949 O O . ARG A 1 112 ? 8.532 -15.300 -4.245 1.00 96.69 112 ARG A O 1
ATOM 956 N N . PHE A 1 113 ? 8.585 -13.350 -5.348 1.00 97.94 113 PHE A N 1
ATOM 957 C CA . PHE A 1 113 ? 8.794 -12.528 -4.161 1.00 97.94 113 PHE A CA 1
ATOM 958 C C . PHE A 1 113 ? 7.489 -12.370 -3.373 1.00 97.94 113 PHE A C 1
ATOM 960 O O . PHE A 1 113 ? 6.508 -11.802 -3.852 1.00 97.94 113 PHE A O 1
ATOM 967 N N . ILE A 1 114 ? 7.494 -12.883 -2.142 1.00 96.94 114 ILE A N 1
ATOM 968 C CA . ILE A 1 114 ? 6.347 -12.854 -1.218 1.00 96.94 114 ILE A CA 1
ATOM 969 C C . ILE A 1 114 ? 6.459 -11.704 -0.213 1.00 96.94 114 ILE A C 1
ATOM 971 O O . ILE A 1 114 ? 5.434 -11.167 0.221 1.00 96.94 114 ILE A O 1
ATOM 975 N N . SER A 1 115 ? 7.683 -11.332 0.170 1.00 97.06 115 SER A N 1
ATOM 976 C CA . SER A 1 115 ? 7.922 -10.334 1.211 1.00 97.06 115 SER A CA 1
ATOM 977 C C . SER A 1 115 ? 7.383 -8.958 0.820 1.00 97.06 115 SER A C 1
ATOM 979 O O . SER A 1 115 ? 6.968 -8.715 -0.314 1.00 97.06 115 SER A O 1
ATOM 981 N N . THR A 1 116 ? 7.388 -8.021 1.763 1.00 97.31 116 THR A N 1
ATOM 982 C CA . THR A 1 116 ? 7.030 -6.631 1.475 1.00 97.31 116 THR A CA 1
ATOM 983 C C . THR A 1 116 ? 8.102 -5.886 0.697 1.00 97.31 116 THR A C 1
ATOM 985 O O . THR A 1 116 ? 7.879 -4.735 0.368 1.00 97.31 116 THR A O 1
ATOM 988 N N . GLY A 1 117 ? 9.258 -6.484 0.404 1.00 96.50 117 GLY A N 1
ATOM 989 C CA . GLY A 1 117 ? 10.350 -5.827 -0.315 1.00 96.50 117 GLY A CA 1
ATOM 990 C C . GLY A 1 117 ? 11.333 -5.053 0.562 1.00 96.50 117 GLY A C 1
ATOM 991 O O . GLY A 1 117 ? 12.375 -4.605 0.088 1.00 96.50 117 GLY A O 1
ATOM 992 N N . ASN A 1 118 ? 11.045 -4.910 1.858 1.00 94.88 118 ASN A N 1
ATOM 993 C CA . ASN A 1 118 ? 11.999 -4.342 2.801 1.00 94.88 118 ASN A CA 1
ATOM 994 C C . ASN A 1 118 ? 13.213 -5.273 2.924 1.00 94.88 118 ASN A C 1
ATOM 996 O O . ASN A 1 118 ? 13.055 -6.459 3.199 1.00 94.88 118 ASN A O 1
ATOM 1000 N N . GLY A 1 119 ? 14.414 -4.725 2.736 1.00 91.25 119 GLY A N 1
ATOM 1001 C CA . GLY A 1 119 ? 15.651 -5.503 2.800 1.00 91.25 119 GLY A CA 1
ATOM 1002 C C . GLY A 1 119 ? 15.924 -6.373 1.570 1.00 91.25 119 GLY A C 1
ATOM 1003 O O . GLY A 1 119 ? 16.797 -7.231 1.665 1.00 91.25 119 GLY A O 1
ATOM 1004 N N . MET A 1 120 ? 15.210 -6.164 0.452 1.00 94.56 120 MET A N 1
ATOM 1005 C CA . MET A 1 120 ? 15.578 -6.775 -0.831 1.00 94.56 120 MET A CA 1
ATOM 1006 C C . MET A 1 120 ? 16.959 -6.301 -1.279 1.00 94.56 120 MET A C 1
ATOM 1008 O O . MET A 1 120 ? 17.299 -5.120 -1.152 1.00 94.56 120 MET A O 1
ATOM 1012 N N . LEU A 1 121 ? 17.731 -7.232 -1.830 1.00 94.81 121 LEU A N 1
ATOM 1013 C CA . LEU A 1 121 ? 19.001 -6.941 -2.479 1.00 94.81 121 LEU A CA 1
ATOM 1014 C C . LEU A 1 121 ? 18.765 -6.264 -3.830 1.00 94.81 121 LEU A C 1
ATOM 1016 O O . LEU A 1 121 ? 17.697 -6.386 -4.433 1.00 94.81 121 LEU A O 1
ATOM 1020 N N . LYS A 1 122 ? 19.781 -5.561 -4.330 1.00 94.38 122 LYS A N 1
ATOM 1021 C CA . LYS A 1 122 ? 19.685 -4.837 -5.601 1.00 94.38 122 LYS A CA 1
ATOM 1022 C C . LYS A 1 122 ? 19.349 -5.783 -6.758 1.00 94.38 122 LYS A C 1
ATOM 1024 O O . LYS A 1 122 ? 18.490 -5.470 -7.576 1.00 94.38 122 LYS A O 1
ATOM 1029 N N . GLU A 1 123 ? 19.968 -6.955 -6.771 1.00 96.12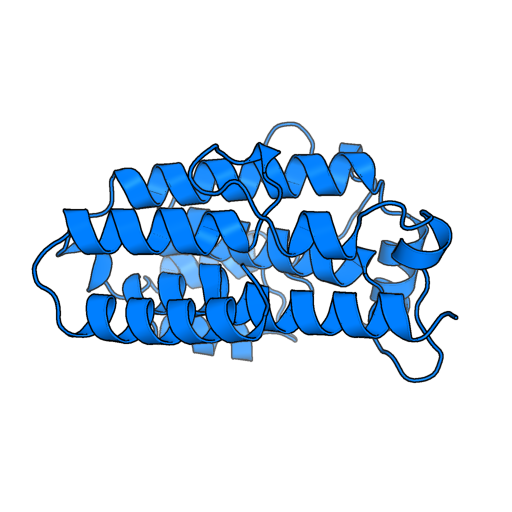 123 GLU A N 1
ATOM 1030 C CA . GLU A 1 123 ? 19.785 -7.991 -7.785 1.00 96.12 123 GLU A CA 1
ATOM 1031 C C . GLU A 1 123 ? 18.355 -8.554 -7.754 1.00 96.12 123 GLU A C 1
ATOM 1033 O O . GLU A 1 123 ? 17.771 -8.837 -8.796 1.00 96.12 123 GLU A O 1
ATOM 1038 N N . GLU A 1 124 ? 17.744 -8.651 -6.569 1.00 97.31 124 GLU A N 1
ATOM 1039 C CA . GLU A 1 124 ? 16.347 -9.073 -6.427 1.00 97.31 124 GLU A CA 1
ATOM 1040 C C . GLU A 1 124 ? 15.378 -8.000 -6.941 1.00 97.31 124 GLU A C 1
ATOM 1042 O O . GLU A 1 124 ? 14.350 -8.317 -7.543 1.00 97.31 124 GLU A O 1
ATOM 1047 N N . VAL A 1 125 ? 15.695 -6.718 -6.722 1.00 97.81 125 VAL A N 1
ATOM 1048 C CA . VAL A 1 125 ? 14.916 -5.605 -7.283 1.00 97.81 125 VAL A CA 1
ATOM 1049 C C . VAL A 1 125 ? 15.025 -5.587 -8.807 1.00 97.81 125 VAL A C 1
ATOM 1051 O O . VAL A 1 125 ? 14.013 -5.381 -9.483 1.00 97.81 125 VAL A O 1
ATOM 1054 N N . GLU A 1 126 ? 16.215 -5.827 -9.358 1.00 97.69 126 GLU A N 1
ATOM 1055 C CA . GLU A 1 126 ? 16.445 -5.977 -10.799 1.00 97.69 126 GLU A CA 1
ATOM 1056 C C . GLU A 1 126 ? 15.641 -7.159 -11.368 1.00 97.69 126 GLU A C 1
ATOM 1058 O O . GLU A 1 126 ? 14.879 -6.970 -12.320 1.00 97.69 126 GLU A O 1
ATOM 1063 N N . GLU A 1 127 ? 15.714 -8.337 -10.736 1.00 98.19 127 GLU A N 1
ATOM 1064 C CA . GLU A 1 127 ? 14.949 -9.533 -11.116 1.00 98.19 127 GLU A CA 1
ATOM 1065 C C . GLU A 1 127 ? 13.442 -9.249 -11.139 1.00 98.19 127 GLU A C 1
ATOM 1067 O O . GLU A 1 127 ? 12.774 -9.516 -12.143 1.00 98.19 127 GLU A O 1
ATOM 1072 N N . LEU A 1 128 ? 12.899 -8.667 -10.062 1.00 98.62 128 LEU A N 1
ATOM 1073 C CA . LEU A 1 128 ? 11.484 -8.301 -9.983 1.00 98.62 128 LEU A CA 1
ATOM 1074 C C . LEU A 1 128 ? 11.112 -7.330 -11.108 1.00 98.62 128 LEU A C 1
ATOM 1076 O O . LEU A 1 128 ? 10.114 -7.533 -11.794 1.00 98.62 128 LEU A O 1
ATOM 1080 N N . SER A 1 129 ? 11.910 -6.280 -11.309 1.00 98.06 129 SER A N 1
ATOM 1081 C CA . SER A 1 129 ? 11.613 -5.215 -12.273 1.00 98.06 129 SER A CA 1
ATOM 1082 C C . SER A 1 129 ? 11.575 -5.729 -13.713 1.00 98.06 129 SER A C 1
ATOM 1084 O O . SER A 1 129 ? 10.738 -5.295 -14.507 1.00 98.06 129 SER A O 1
ATOM 1086 N N . VAL A 1 130 ? 12.445 -6.684 -14.048 1.00 97.12 130 VAL A N 1
ATOM 1087 C CA . VAL A 1 130 ? 12.494 -7.308 -15.376 1.00 97.12 130 VAL A CA 1
ATOM 1088 C C . VAL A 1 130 ? 11.368 -8.325 -15.571 1.00 97.12 130 VAL A C 1
ATOM 1090 O O . VAL A 1 130 ? 10.750 -8.341 -16.632 1.00 97.12 130 VAL A O 1
ATOM 1093 N N . SER A 1 131 ? 11.079 -9.155 -14.568 1.00 97.25 131 SER A N 1
ATOM 1094 C CA . SER A 1 131 ? 10.195 -10.322 -14.727 1.00 97.25 131 SER A CA 1
ATOM 1095 C C . SER A 1 131 ? 8.711 -10.043 -14.488 1.00 97.25 131 SER A C 1
ATOM 1097 O O . SER A 1 131 ? 7.864 -10.697 -15.102 1.00 97.25 131 SER A O 1
ATOM 1099 N N . ILE A 1 132 ? 8.373 -9.077 -13.626 1.00 98.62 132 ILE A N 1
ATOM 1100 C CA . ILE A 1 132 ? 6.996 -8.896 -13.156 1.00 98.62 132 ILE A CA 1
ATOM 1101 C C . ILE A 1 132 ? 6.046 -8.517 -14.301 1.00 98.62 132 ILE A C 1
ATOM 1103 O O . ILE A 1 132 ? 6.354 -7.673 -15.145 1.00 98.62 132 ILE A O 1
ATOM 1107 N N . ASN A 1 133 ? 4.857 -9.108 -14.327 1.00 98.75 133 ASN A N 1
ATOM 1108 C CA . ASN A 1 133 ? 3.773 -8.707 -15.213 1.00 98.75 133 ASN A CA 1
ATOM 1109 C C . ASN A 1 133 ? 3.112 -7.431 -14.664 1.00 98.75 133 ASN A C 1
ATOM 1111 O O . ASN A 1 133 ? 2.396 -7.465 -13.661 1.00 98.75 133 ASN A O 1
ATOM 1115 N N . ILE A 1 134 ? 3.357 -6.300 -15.331 1.00 98.50 134 ILE A N 1
ATOM 1116 C CA . ILE A 1 134 ? 2.923 -4.967 -14.886 1.00 98.50 134 ILE A CA 1
ATOM 1117 C C . ILE A 1 134 ? 1.400 -4.816 -14.890 1.00 98.50 134 ILE A C 1
ATOM 1119 O O . ILE A 1 134 ? 0.840 -4.191 -13.988 1.00 98.50 134 ILE A O 1
ATOM 1123 N N . GLU A 1 135 ? 0.709 -5.404 -15.864 1.00 98.31 135 GLU A N 1
ATOM 1124 C CA . GLU A 1 135 ? -0.751 -5.321 -15.931 1.00 98.31 135 GLU A CA 1
ATOM 1125 C C . GLU A 1 135 ? -1.410 -6.126 -14.807 1.00 98.31 135 GLU A C 1
ATOM 1127 O O . GLU A 1 135 ? -2.349 -5.650 -14.163 1.00 98.31 135 GLU A O 1
ATOM 1132 N N . GLU A 1 136 ? -0.882 -7.310 -14.494 1.00 98.75 136 GLU A N 1
ATOM 1133 C CA . GLU A 1 136 ? -1.355 -8.095 -13.351 1.00 98.75 136 GLU A CA 1
ATOM 1134 C C . GLU A 1 136 ? -0.973 -7.456 -12.010 1.00 98.75 136 GLU A C 1
ATOM 1136 O O . GLU A 1 136 ? -1.775 -7.490 -11.077 1.00 98.75 136 GLU A O 1
ATOM 1141 N N . LEU A 1 137 ? 0.177 -6.779 -11.923 1.00 98.81 137 LEU A N 1
ATOM 1142 C CA . LEU A 1 137 ? 0.554 -5.983 -10.754 1.00 98.81 137 LEU A CA 1
ATOM 1143 C C . LEU A 1 137 ? -0.441 -4.842 -10.492 1.00 98.81 137 LEU A C 1
ATOM 1145 O O . LEU A 1 137 ? -0.893 -4.664 -9.359 1.00 98.81 137 LEU A O 1
ATOM 1149 N N . LYS A 1 138 ? -0.832 -4.087 -11.527 1.00 98.62 138 LYS A N 1
ATOM 1150 C CA . LYS A 1 138 ? -1.853 -3.032 -11.399 1.00 98.62 138 LYS A CA 1
ATOM 1151 C C . LYS A 1 138 ? -3.179 -3.613 -10.902 1.00 98.62 138 LYS A C 1
ATOM 1153 O O . LYS A 1 138 ? -3.799 -3.055 -9.998 1.00 98.62 138 LYS A O 1
ATOM 1158 N N . LYS A 1 139 ? -3.604 -4.765 -11.439 1.00 98.81 139 LYS A N 1
ATOM 1159 C CA . LYS A 1 139 ? -4.823 -5.462 -10.985 1.00 98.81 139 LYS A CA 1
ATOM 1160 C C . LYS A 1 139 ? -4.717 -5.928 -9.532 1.00 98.81 139 LYS A C 1
ATOM 1162 O O . LYS A 1 139 ? -5.684 -5.769 -8.789 1.00 98.81 139 LYS A O 1
ATOM 1167 N N . TYR A 1 140 ? -3.565 -6.456 -9.120 1.00 98.88 140 TYR A N 1
ATOM 1168 C CA . TYR A 1 140 ? -3.313 -6.855 -7.735 1.00 98.88 140 TYR A CA 1
ATOM 1169 C C . TYR A 1 140 ? -3.417 -5.655 -6.791 1.00 98.88 140 TYR A C 1
ATOM 1171 O O . TYR A 1 140 ? -4.164 -5.698 -5.816 1.00 98.88 140 TYR A O 1
ATOM 1179 N N . ARG A 1 141 ? -2.757 -4.541 -7.127 1.00 98.69 141 ARG A N 1
ATOM 1180 C CA . ARG A 1 141 ? -2.827 -3.301 -6.347 1.00 98.69 141 ARG A CA 1
ATOM 1181 C C . ARG A 1 141 ? -4.252 -2.748 -6.246 1.00 98.69 141 ARG A C 1
ATOM 1183 O O . ARG A 1 141 ? -4.654 -2.314 -5.170 1.00 98.69 141 ARG A O 1
ATOM 1190 N N . ILE A 1 142 ? -5.041 -2.823 -7.321 1.00 98.75 142 ILE A N 1
ATOM 1191 C CA . ILE A 1 142 ? -6.469 -2.464 -7.292 1.00 98.75 142 ILE A CA 1
ATOM 1192 C C . ILE A 1 142 ? -7.247 -3.378 -6.335 1.00 98.75 142 ILE A C 1
ATOM 1194 O O . ILE A 1 142 ? -8.075 -2.887 -5.569 1.00 98.75 142 ILE A O 1
ATOM 1198 N N . ALA A 1 143 ? -7.001 -4.691 -6.367 1.00 98.81 143 ALA A N 1
ATOM 1199 C CA . ALA A 1 143 ? -7.667 -5.644 -5.481 1.00 98.81 143 ALA A CA 1
ATOM 1200 C C . ALA A 1 143 ? -7.340 -5.373 -4.003 1.00 98.81 143 ALA A C 1
ATOM 1202 O O . ALA A 1 143 ? -8.255 -5.307 -3.183 1.00 98.81 143 ALA A O 1
ATOM 1203 N N . VAL A 1 144 ? -6.066 -5.120 -3.687 1.00 98.88 144 VAL A N 1
ATOM 1204 C C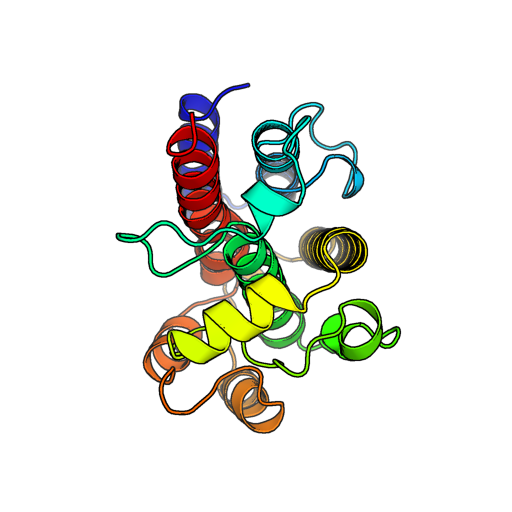A . VAL A 1 144 ? -5.621 -4.705 -2.348 1.00 98.88 144 VAL A CA 1
ATOM 1205 C C . VAL A 1 144 ? -6.315 -3.412 -1.923 1.00 98.88 144 VAL A C 1
ATOM 1207 O O . VAL A 1 144 ? -6.938 -3.381 -0.868 1.00 98.88 144 VAL A O 1
ATOM 1210 N N . GLY A 1 145 ? -6.302 -2.374 -2.766 1.00 98.69 145 GLY A N 1
ATOM 1211 C CA . GLY A 1 145 ? -6.929 -1.091 -2.442 1.00 98.69 145 GLY A CA 1
ATOM 1212 C C . GLY A 1 145 ? -8.439 -1.198 -2.198 1.00 98.69 145 GLY A C 1
ATOM 1213 O O . GLY A 1 145 ? -8.962 -0.568 -1.277 1.00 98.69 145 GLY A O 1
ATOM 1214 N N . LYS A 1 146 ? -9.152 -2.031 -2.970 1.00 98.69 146 LYS A N 1
ATOM 1215 C CA . LYS A 1 146 ? -10.583 -2.309 -2.748 1.00 98.69 146 LYS A CA 1
ATOM 1216 C C . LYS A 1 146 ? -10.824 -2.987 -1.404 1.00 98.69 146 LYS A C 1
ATOM 1218 O O . LYS A 1 146 ? -11.729 -2.581 -0.675 1.00 98.69 146 LYS A O 1
ATOM 1223 N N . GLN A 1 147 ? -9.997 -3.971 -1.064 1.00 98.75 147 GLN A N 1
ATOM 1224 C CA . GLN A 1 147 ? -10.090 -4.674 0.208 1.00 98.75 147 GLN A CA 1
ATOM 1225 C C . GLN A 1 147 ? -9.790 -3.745 1.394 1.00 98.75 147 GLN A C 1
ATOM 1227 O O . GLN A 1 147 ? -10.578 -3.699 2.337 1.00 98.75 147 GLN A O 1
ATOM 1232 N N . THR A 1 148 ? -8.740 -2.920 1.314 1.00 98.81 148 THR A N 1
ATOM 1233 C CA . THR A 1 148 ? -8.426 -1.893 2.324 1.00 98.81 148 THR A CA 1
ATOM 1234 C C . THR A 1 148 ? -9.621 -0.984 2.597 1.00 98.81 148 THR A C 1
ATOM 1236 O O . THR A 1 148 ? -9.959 -0.702 3.747 1.00 98.81 148 THR A O 1
ATOM 1239 N N . GLN A 1 149 ? -10.302 -0.527 1.547 1.00 98.56 149 GLN A N 1
ATOM 1240 C CA . GLN A 1 149 ? -11.471 0.333 1.707 1.00 98.56 149 GLN A CA 1
ATOM 1241 C C . GLN A 1 149 ? -12.679 -0.400 2.278 1.00 98.56 149 GLN A C 1
ATOM 1243 O O . GLN A 1 149 ? -13.450 0.218 3.007 1.00 98.56 149 GLN A O 1
ATOM 1248 N N . SER A 1 150 ? -12.844 -1.689 1.973 1.00 98.44 150 SER A N 1
ATOM 1249 C CA . SER A 1 150 ? -13.860 -2.525 2.617 1.00 98.44 150 SER A CA 1
ATOM 1250 C C . SER A 1 150 ? -13.616 -2.602 4.124 1.00 98.44 150 SER A C 1
ATOM 1252 O O . SER A 1 150 ? -14.497 -2.246 4.898 1.00 98.44 150 SER A O 1
ATOM 1254 N N . ILE A 1 151 ? -12.385 -2.923 4.539 1.00 98.56 151 ILE A N 1
ATOM 1255 C CA . ILE A 1 151 ? -11.979 -2.971 5.954 1.00 98.56 151 ILE A CA 1
ATOM 1256 C C . ILE A 1 151 ? -12.267 -1.632 6.650 1.00 98.56 151 ILE A C 1
ATOM 1258 O O . ILE A 1 151 ? -12.812 -1.582 7.753 1.00 98.56 151 ILE A O 1
ATOM 1262 N N . VAL A 1 152 ? -11.937 -0.511 6.001 1.00 98.25 152 VAL A N 1
ATOM 1263 C CA . VAL A 1 152 ? -12.149 0.819 6.590 1.00 98.25 152 VAL A CA 1
ATOM 1264 C C . VAL A 1 152 ? -13.630 1.197 6.656 1.00 98.25 152 VAL A C 1
ATOM 1266 O O . VAL A 1 152 ? -14.030 1.887 7.592 1.00 98.25 152 VAL A O 1
ATOM 1269 N N . LYS A 1 153 ? -14.477 0.745 5.724 1.00 97.69 153 LYS A N 1
ATOM 1270 C CA . LYS A 1 153 ? -15.929 0.987 5.803 1.00 97.69 153 LYS A CA 1
ATOM 1271 C C . LYS A 1 153 ? -16.543 0.381 7.061 1.00 97.69 153 LYS A C 1
ATOM 1273 O O . LYS A 1 153 ? -17.423 1.016 7.645 1.00 97.69 153 LYS A O 1
ATOM 1278 N N . ASP A 1 154 ? -16.003 -0.731 7.545 1.00 96.81 154 ASP A N 1
ATOM 1279 C CA . ASP A 1 154 ? -16.517 -1.438 8.722 1.00 96.81 154 ASP A CA 1
ATOM 1280 C C . ASP A 1 154 ? -15.802 -1.055 10.030 1.00 96.81 154 ASP A C 1
ATOM 1282 O O . ASP A 1 154 ? -16.234 -1.425 11.121 1.00 96.81 154 ASP A O 1
ATOM 1286 N N . ILE A 1 155 ? -14.753 -0.224 9.966 1.00 97.38 155 ILE A N 1
ATOM 1287 C CA . ILE A 1 155 ? -13.946 0.114 11.146 1.00 97.38 155 ILE A CA 1
ATOM 1288 C C . ILE A 1 155 ? -14.722 0.911 12.211 1.00 97.38 155 ILE A C 1
ATOM 1290 O O . ILE A 1 155 ? -15.551 1.770 11.905 1.00 97.38 155 ILE A O 1
ATOM 1294 N N . THR A 1 156 ? -14.433 0.673 13.489 1.00 97.94 156 THR A N 1
ATOM 1295 C CA . THR A 1 156 ? -15.060 1.378 14.620 1.00 97.94 156 THR A CA 1
ATOM 1296 C C . THR A 1 156 ? -14.075 2.312 15.329 1.00 97.94 156 THR A C 1
ATOM 1298 O O . THR A 1 156 ? -12.857 2.188 15.185 1.00 97.94 156 THR A O 1
ATOM 1301 N N . MET A 1 157 ? -14.591 3.241 16.147 1.00 97.25 157 MET A N 1
ATOM 1302 C CA . MET A 1 157 ? -13.743 4.096 16.999 1.00 97.25 157 MET A CA 1
ATOM 1303 C C . MET A 1 157 ? -12.883 3.290 17.977 1.00 97.25 157 MET A C 1
ATOM 1305 O O . MET A 1 157 ? -11.786 3.723 18.327 1.00 97.25 157 MET A O 1
ATOM 1309 N N . GLU A 1 158 ? -13.386 2.149 18.444 1.00 97.25 158 GLU A N 1
ATOM 1310 C CA . GLU A 1 158 ? -12.653 1.249 19.331 1.00 97.25 158 GLU A CA 1
ATOM 1311 C C . GLU A 1 158 ? -11.509 0.569 18.580 1.00 97.25 158 GLU A C 1
ATOM 1313 O O . GLU A 1 158 ? -10.355 0.667 19.004 1.00 97.25 158 GLU A O 1
ATOM 1318 N N . LYS A 1 159 ? -11.799 0.005 17.399 1.00 97.56 159 LYS A N 1
ATOM 1319 C CA . LYS A 1 159 ? -10.800 -0.660 16.557 1.00 97.56 159 LYS A CA 1
ATOM 1320 C C . LYS A 1 159 ? -9.636 0.262 16.209 1.00 97.56 159 LYS A C 1
ATOM 1322 O O . LYS A 1 159 ? -8.490 -0.163 16.264 1.00 97.56 159 LYS A O 1
ATOM 1327 N N . LEU A 1 160 ? -9.894 1.545 15.939 1.00 98.06 160 LEU A N 1
ATOM 1328 C CA . LEU A 1 160 ? -8.844 2.540 15.673 1.00 98.06 160 LEU A CA 1
ATOM 1329 C C . LEU A 1 160 ? -7.797 2.651 16.796 1.00 98.06 160 LEU A C 1
ATOM 1331 O O . LEU A 1 160 ? -6.629 2.948 16.525 1.00 98.06 160 LEU A O 1
ATOM 1335 N N . LYS A 1 161 ? -8.199 2.419 18.050 1.00 97.31 161 LYS A N 1
ATOM 1336 C CA . LYS A 1 161 ? -7.325 2.507 19.228 1.00 97.31 161 LYS A CA 1
ATOM 1337 C C . LYS A 1 161 ? -6.607 1.194 19.534 1.00 97.31 161 LYS A C 1
ATOM 1339 O O . LYS A 1 161 ? -5.607 1.227 20.252 1.00 97.31 161 LYS A O 1
ATOM 1344 N N . GLU A 1 162 ? -7.086 0.082 18.982 1.00 98.00 162 GLU A N 1
ATOM 1345 C CA . GLU A 1 162 ? -6.549 -1.257 19.210 1.00 98.00 162 GLU A CA 1
ATOM 1346 C C . GLU A 1 162 ? -5.073 -1.338 18.810 1.00 98.00 162 GLU A C 1
ATOM 1348 O O . GLU A 1 162 ? -4.669 -0.900 17.727 1.00 98.00 162 GLU A O 1
ATOM 1353 N N . LYS A 1 163 ? -4.254 -1.886 19.710 1.00 98.31 163 LYS A N 1
ATOM 1354 C CA . LYS A 1 163 ? -2.840 -2.167 19.457 1.00 98.31 163 LYS A CA 1
ATOM 1355 C C . LYS A 1 163 ? -2.700 -3.383 18.552 1.00 98.31 163 LYS A C 1
ATOM 1357 O O . LYS A 1 163 ? -3.497 -4.311 18.623 1.00 98.31 163 LYS A O 1
ATOM 1362 N N . ILE A 1 164 ? -1.658 -3.389 17.728 1.00 98.06 164 ILE A N 1
ATOM 1363 C CA . ILE A 1 164 ? -1.388 -4.536 16.864 1.00 98.06 164 ILE A CA 1
ATOM 1364 C C . ILE A 1 164 ? -0.933 -5.720 17.719 1.00 98.06 164 ILE A C 1
ATOM 1366 O O . ILE A 1 164 ? 0.012 -5.606 18.498 1.00 98.06 164 ILE A O 1
ATOM 1370 N N . SER A 1 165 ? -1.623 -6.851 17.575 1.00 97.00 165 SER A N 1
ATOM 1371 C CA . SER A 1 165 ? -1.303 -8.082 18.301 1.00 97.00 165 SER A CA 1
ATOM 1372 C C . SER A 1 165 ? 0.062 -8.644 17.890 1.00 97.00 165 SER A C 1
ATOM 1374 O O . SER A 1 165 ? 0.368 -8.722 16.698 1.00 97.00 165 SER A O 1
ATOM 1376 N N . GLY A 1 166 ? 0.849 -9.097 18.872 1.00 97.12 166 GLY A N 1
ATOM 1377 C CA . GLY A 1 166 ? 2.133 -9.770 18.646 1.00 97.12 166 GLY A CA 1
ATOM 1378 C C . GLY A 1 166 ? 1.999 -10.999 17.745 1.00 97.12 166 GLY A C 1
ATOM 1379 O O . GLY A 1 166 ? 2.748 -11.126 16.782 1.00 97.12 166 GLY A O 1
ATOM 1380 N N . ASN A 1 167 ? 0.952 -11.807 17.939 1.00 97.94 167 ASN A N 1
ATOM 1381 C CA . ASN A 1 167 ? 0.687 -12.989 17.110 1.00 97.94 167 ASN A CA 1
ATOM 1382 C C . ASN A 1 167 ? 0.489 -12.624 15.628 1.00 97.94 167 ASN A C 1
ATOM 1384 O O . ASN A 1 167 ? 0.888 -13.368 14.737 1.00 97.94 167 ASN A O 1
ATOM 1388 N N . ARG A 1 168 ? -0.110 -11.457 15.337 1.00 98.12 168 ARG A N 1
ATOM 1389 C CA . ARG A 1 168 ? -0.274 -10.976 13.953 1.00 98.12 168 ARG A CA 1
ATOM 1390 C C . ARG A 1 168 ? 1.059 -10.533 13.345 1.00 98.12 168 ARG A C 1
ATOM 1392 O O . ARG A 1 168 ? 1.244 -10.693 12.145 1.00 98.12 168 ARG A O 1
ATOM 1399 N N . ILE A 1 169 ? 1.984 -10.013 14.155 1.00 98.12 169 ILE A N 1
ATOM 1400 C CA . ILE A 1 169 ? 3.355 -9.697 13.725 1.00 98.12 169 ILE A CA 1
ATOM 1401 C C . ILE A 1 169 ? 4.144 -10.982 13.458 1.00 98.12 169 ILE A C 1
ATOM 1403 O O . ILE A 1 169 ? 4.776 -11.091 12.413 1.00 98.12 169 ILE A O 1
ATOM 1407 N N . GLU A 1 170 ? 4.068 -11.971 14.350 1.00 97.75 170 GLU A N 1
ATOM 1408 C CA . GLU A 1 170 ? 4.702 -13.287 14.168 1.00 97.75 170 GLU A CA 1
ATOM 1409 C C . GLU A 1 170 ? 4.215 -13.978 12.891 1.00 97.75 170 GLU A C 1
ATOM 1411 O O . GLU A 1 170 ? 5.022 -14.478 12.104 1.00 97.75 170 GLU A O 1
ATOM 1416 N N . ARG A 1 171 ? 2.905 -13.906 12.625 1.00 98.06 171 ARG A N 1
ATOM 1417 C CA . ARG A 1 171 ? 2.292 -14.412 11.393 1.00 98.06 171 ARG A CA 1
ATOM 1418 C C . ARG A 1 171 ? 2.917 -13.812 10.128 1.00 98.06 171 ARG A C 1
ATOM 1420 O O . ARG A 1 171 ? 3.027 -14.514 9.126 1.00 98.06 171 ARG A O 1
ATOM 1427 N N . LEU A 1 172 ? 3.388 -12.559 10.155 1.00 97.94 172 LEU A N 1
ATOM 1428 C CA . LEU A 1 172 ? 4.065 -11.963 8.995 1.00 97.94 172 LEU A CA 1
ATOM 1429 C C . LEU A 1 172 ? 5.346 -12.710 8.625 1.00 97.94 172 LEU A C 1
ATOM 1431 O O . LEU A 1 172 ? 5.626 -12.879 7.440 1.00 97.94 172 LEU A O 1
ATOM 1435 N N . TYR A 1 173 ? 6.110 -13.158 9.619 1.00 97.31 173 TYR A N 1
ATOM 1436 C CA . TYR A 1 173 ? 7.331 -13.928 9.391 1.00 97.31 173 TYR A CA 1
ATOM 1437 C C . TYR A 1 173 ? 7.011 -15.361 8.972 1.00 97.31 173 TYR A C 1
ATOM 1439 O O . TYR A 1 173 ? 7.608 -15.866 8.025 1.00 97.31 173 TYR A O 1
ATOM 1447 N N . GLN A 1 174 ? 6.019 -15.989 9.612 1.00 97.31 174 GLN A N 1
ATOM 1448 C CA . GLN A 1 174 ? 5.563 -17.340 9.258 1.00 97.31 174 GLN A CA 1
ATOM 1449 C C . GLN A 1 174 ? 5.077 -17.421 7.805 1.00 97.31 174 GLN A C 1
ATOM 1451 O O . GLN A 1 174 ? 5.364 -18.388 7.105 1.00 97.31 174 GLN A O 1
ATOM 1456 N N . GLU A 1 175 ? 4.382 -16.388 7.322 1.00 97.06 175 GLU A N 1
ATOM 1457 C CA . GLU A 1 175 ? 3.911 -16.321 5.937 1.00 97.06 175 GLU A CA 1
ATOM 1458 C C . GLU A 1 175 ? 4.957 -15.775 4.948 1.00 97.06 175 GLU A C 1
ATOM 1460 O O . GLU A 1 175 ? 4.641 -15.604 3.766 1.00 97.06 175 GLU A O 1
ATOM 1465 N N . GLY A 1 176 ? 6.180 -15.473 5.398 1.00 96.75 176 GLY A N 1
ATOM 1466 C CA . GLY A 1 176 ? 7.249 -14.896 4.573 1.00 96.75 176 GLY A CA 1
ATOM 1467 C C . GLY A 1 176 ? 6.964 -13.473 4.074 1.00 96.75 176 GLY A C 1
ATOM 1468 O O . GLY A 1 176 ? 7.633 -12.990 3.161 1.00 96.75 176 GLY A O 1
ATOM 1469 N N . ALA A 1 177 ? 5.959 -12.800 4.642 1.00 96.75 177 ALA A N 1
ATOM 1470 C CA . ALA A 1 177 ? 5.610 -11.418 4.328 1.00 96.75 177 ALA A CA 1
ATOM 1471 C C . ALA A 1 177 ? 6.648 -10.429 4.884 1.00 96.75 177 ALA A C 1
ATOM 1473 O O . ALA A 1 177 ? 6.932 -9.416 4.248 1.00 96.75 177 ALA A O 1
ATOM 1474 N N . LEU A 1 178 ? 7.262 -10.745 6.025 1.00 96.12 178 LEU A N 1
ATOM 1475 C CA . LEU A 1 178 ? 8.477 -10.096 6.513 1.00 96.12 178 LEU A CA 1
ATOM 1476 C C . LEU A 1 178 ? 9.611 -11.113 6.621 1.00 96.12 178 LEU A C 1
ATOM 1478 O O . LEU A 1 178 ? 9.395 -12.274 6.955 1.00 96.12 178 LEU A O 1
ATOM 1482 N N . ILE A 1 179 ? 10.825 -10.647 6.348 1.00 93.75 179 ILE A N 1
ATOM 1483 C CA . ILE A 1 179 ? 12.065 -11.421 6.458 1.00 93.75 179 ILE A CA 1
ATOM 1484 C C . ILE A 1 179 ? 12.930 -10.858 7.588 1.00 93.75 179 ILE A C 1
ATOM 1486 O O . ILE A 1 179 ? 12.765 -9.701 7.977 1.00 93.75 179 ILE A O 1
ATOM 1490 N N . GLU A 1 180 ? 13.868 -11.651 8.111 1.00 90.44 180 GLU A N 1
ATOM 1491 C CA . GLU A 1 180 ? 14.678 -11.264 9.281 1.00 90.44 180 GLU A CA 1
ATOM 1492 C C . GLU A 1 180 ? 15.479 -9.971 9.045 1.00 90.44 180 GLU A C 1
ATOM 1494 O O . GLU A 1 180 ? 15.553 -9.108 9.921 1.00 90.44 180 GLU A O 1
ATOM 1499 N N . SER A 1 181 ? 15.997 -9.758 7.828 1.00 91.12 181 SER A N 1
ATOM 1500 C CA . SER A 1 181 ? 16.697 -8.515 7.463 1.00 91.12 181 SER A CA 1
ATOM 1501 C C . SER A 1 181 ? 15.803 -7.265 7.551 1.00 91.12 181 SER A C 1
ATOM 1503 O O . SER A 1 181 ? 16.307 -6.149 7.684 1.00 91.12 181 SER A O 1
ATOM 1505 N N . ALA A 1 182 ? 14.477 -7.439 7.553 1.00 91.75 182 ALA A N 1
ATOM 1506 C CA . ALA A 1 182 ? 13.475 -6.389 7.693 1.00 91.75 182 ALA A CA 1
ATOM 1507 C C . ALA A 1 182 ? 12.880 -6.280 9.109 1.00 91.75 182 ALA A C 1
ATOM 1509 O O . ALA A 1 182 ? 11.887 -5.572 9.292 1.00 91.75 182 ALA A O 1
ATOM 1510 N N . LYS A 1 183 ? 13.475 -6.914 10.129 1.00 93.12 183 LYS A N 1
ATOM 1511 C CA . LYS A 1 183 ? 12.926 -6.974 11.498 1.00 93.12 183 LYS A CA 1
ATOM 1512 C C . LYS A 1 183 ? 12.518 -5.626 12.094 1.00 93.12 183 LYS A C 1
ATOM 1514 O O . LYS A 1 183 ? 11.470 -5.508 12.728 1.00 93.12 183 LYS A O 1
ATOM 1519 N N . ARG A 1 184 ? 13.288 -4.572 11.799 1.00 95.88 184 ARG A N 1
ATOM 1520 C CA . ARG A 1 184 ? 12.985 -3.192 12.225 1.00 95.88 184 ARG A CA 1
ATOM 1521 C C . ARG A 1 184 ? 11.599 -2.709 11.777 1.00 95.88 184 ARG A C 1
ATOM 1523 O O . ARG A 1 184 ? 11.009 -1.868 12.448 1.00 95.88 184 ARG A O 1
ATOM 1530 N N . ILE A 1 185 ? 11.082 -3.218 10.657 1.00 96.62 185 ILE A N 1
ATOM 1531 C CA . ILE A 1 185 ? 9.745 -2.892 10.147 1.00 96.62 185 ILE A CA 1
ATOM 1532 C C . ILE A 1 185 ? 8.663 -3.583 10.980 1.00 96.62 185 ILE A C 1
ATOM 1534 O O . ILE A 1 185 ? 7.699 -2.927 11.376 1.00 96.62 185 ILE A O 1
ATOM 1538 N N . GLY A 1 186 ? 8.856 -4.857 11.332 1.00 96.38 186 GLY A N 1
ATOM 1539 C CA . GLY A 1 186 ? 7.978 -5.564 12.270 1.00 96.38 186 GLY A CA 1
ATOM 1540 C C . GLY A 1 186 ? 7.929 -4.873 13.637 1.00 96.38 186 GLY A C 1
ATOM 1541 O O . GLY A 1 186 ? 6.843 -4.596 14.145 1.00 96.38 186 GLY A O 1
ATOM 1542 N N . ASP A 1 187 ? 9.089 -4.480 14.176 1.00 96.56 187 ASP A N 1
ATOM 1543 C CA . ASP A 1 187 ? 9.195 -3.717 15.432 1.00 96.56 187 ASP A CA 1
ATOM 1544 C C . ASP A 1 187 ? 8.524 -2.339 15.351 1.00 96.56 187 ASP A C 1
ATOM 1546 O O . ASP A 1 187 ? 8.019 -1.805 16.343 1.00 96.56 187 ASP A O 1
ATOM 1550 N N . TYR A 1 188 ? 8.553 -1.717 14.173 1.00 97.62 188 TYR A N 1
ATOM 1551 C CA . TYR A 1 188 ? 7.892 -0.442 13.942 1.00 97.62 188 TYR A CA 1
ATOM 1552 C C . TYR A 1 188 ? 6.369 -0.600 13.918 1.00 97.62 188 TYR A C 1
ATOM 1554 O O . TYR A 1 188 ? 5.673 0.199 14.552 1.00 97.62 188 TYR A O 1
ATOM 1562 N N . TRP A 1 189 ? 5.846 -1.609 13.211 1.00 98.12 189 TRP A N 1
ATOM 1563 C CA . TRP A 1 189 ? 4.407 -1.873 13.122 1.00 98.12 189 TRP A CA 1
ATOM 1564 C C . TRP A 1 189 ? 3.817 -2.387 14.436 1.00 98.12 189 TRP A C 1
ATOM 1566 O O . TRP A 1 189 ? 2.718 -1.963 14.792 1.00 98.12 189 TRP A O 1
ATOM 1576 N N . SER A 1 190 ? 4.550 -3.197 15.207 1.00 97.31 190 SER A N 1
ATOM 1577 C CA . SER A 1 190 ? 4.093 -3.714 16.509 1.00 97.31 190 SER A CA 1
ATOM 1578 C C . SER A 1 190 ? 3.818 -2.606 17.533 1.00 97.31 190 SER A C 1
ATOM 1580 O O . SER A 1 190 ? 2.937 -2.725 18.380 1.00 97.31 190 SER A O 1
ATOM 1582 N N . LYS A 1 191 ? 4.517 -1.471 17.422 1.00 97.81 191 LYS A N 1
ATOM 1583 C CA . LYS A 1 191 ? 4.329 -0.299 18.295 1.00 97.81 191 LYS A CA 1
ATOM 1584 C C . LYS A 1 191 ? 3.121 0.564 17.908 1.00 97.81 191 LYS A C 1
ATOM 1586 O O . LYS A 1 191 ? 2.792 1.517 18.626 1.00 97.81 191 LYS A O 1
ATOM 1591 N N . LYS A 1 192 ? 2.465 0.286 16.776 1.00 97.81 192 LYS A N 1
ATOM 1592 C CA . LYS A 1 192 ? 1.309 1.054 16.290 1.00 97.81 192 LYS A CA 1
ATOM 1593 C C . LYS A 1 192 ? -0.005 0.548 16.882 1.00 97.81 192 LYS A C 1
ATOM 1595 O O . LYS A 1 192 ? -0.104 -0.520 17.477 1.00 97.81 192 LYS A O 1
ATOM 1600 N N . ASN A 1 193 ? -1.025 1.379 16.733 1.00 98.31 193 ASN A N 1
ATOM 1601 C CA . ASN A 1 193 ? -2.419 0.961 16.741 1.00 98.31 193 ASN A CA 1
ATOM 1602 C C . ASN A 1 193 ? -2.959 0.998 15.306 1.00 98.31 193 ASN A C 1
ATOM 1604 O O . ASN A 1 193 ? -2.267 1.456 14.389 1.00 98.31 193 ASN A O 1
ATOM 1608 N N . VAL A 1 194 ? -4.201 0.562 15.113 1.00 98.50 194 VAL A N 1
ATOM 1609 C CA . VAL A 1 194 ? -4.846 0.570 13.793 1.00 98.50 194 VAL A CA 1
ATOM 1610 C C . VAL A 1 194 ? -4.855 1.968 13.166 1.00 98.50 194 VAL A C 1
ATOM 1612 O O . VAL A 1 194 ? -4.483 2.106 12.004 1.00 98.50 194 VAL A O 1
ATOM 1615 N N . ALA A 1 195 ? -5.166 3.026 13.927 1.00 98.25 195 ALA A N 1
ATOM 1616 C CA . ALA A 1 195 ? -5.088 4.404 13.427 1.00 98.25 195 ALA A CA 1
ATOM 1617 C C . ALA A 1 195 ? -3.689 4.756 12.881 1.00 98.25 195 ALA A C 1
ATOM 1619 O O . ALA A 1 195 ? -3.553 5.381 11.829 1.00 98.25 195 ALA A O 1
ATOM 1620 N N . GLY A 1 196 ? -2.631 4.309 13.562 1.00 98.31 196 GLY A N 1
ATOM 1621 C CA . GLY A 1 196 ? -1.253 4.467 13.107 1.00 98.31 196 GLY A CA 1
ATOM 1622 C C . GLY A 1 196 ? -0.949 3.716 11.807 1.00 98.31 196 GLY A C 1
ATOM 1623 O O . GLY A 1 196 ? -0.185 4.232 10.989 1.00 98.31 196 GLY A O 1
ATOM 1624 N N . LEU A 1 197 ? -1.548 2.539 11.592 1.00 98.56 197 LEU A N 1
ATOM 1625 C CA . LEU A 1 197 ? -1.406 1.797 10.335 1.00 98.56 197 LEU A CA 1
ATOM 1626 C C . LEU A 1 197 ? -2.188 2.441 9.178 1.00 98.56 197 LEU A C 1
ATOM 1628 O O . LEU A 1 197 ? -1.690 2.460 8.052 1.00 98.56 197 LEU A O 1
ATOM 1632 N N . LEU A 1 198 ? -3.347 3.050 9.452 1.00 98.56 198 LEU A N 1
ATOM 1633 C CA . LEU A 1 198 ? -4.065 3.842 8.449 1.00 98.56 198 LEU A CA 1
ATOM 1634 C C . LEU A 1 198 ? -3.267 5.084 8.027 1.00 98.56 198 LEU A C 1
ATOM 1636 O O . LEU A 1 198 ? -3.211 5.399 6.845 1.00 98.56 198 LEU A O 1
ATOM 1640 N N . LEU A 1 199 ? -2.617 5.779 8.970 1.00 97.88 199 LEU A N 1
ATOM 1641 C CA . LEU A 1 199 ? -1.873 7.010 8.664 1.00 97.88 199 LEU A CA 1
ATOM 1642 C C . LEU A 1 199 ? -0.559 6.793 7.927 1.00 97.88 199 LEU A C 1
ATOM 1644 O O . LEU A 1 199 ? -0.138 7.675 7.178 1.00 97.88 199 LEU A O 1
ATOM 1648 N N . MET A 1 200 ? 0.131 5.690 8.210 1.00 96.44 200 MET A N 1
ATOM 1649 C CA . MET A 1 200 ? 1.471 5.447 7.688 1.00 96.44 200 MET A CA 1
ATOM 1650 C C . MET A 1 200 ? 1.429 4.482 6.494 1.00 96.44 200 MET A C 1
ATOM 1652 O O . MET A 1 200 ? 1.443 4.999 5.380 1.00 96.44 200 MET A O 1
ATOM 1656 N N . PRO A 1 201 ? 1.339 3.147 6.658 1.00 96.56 201 PRO A N 1
ATOM 1657 C CA . PRO A 1 201 ? 1.245 2.198 5.544 1.00 96.56 201 PRO A CA 1
ATOM 1658 C C . PRO A 1 201 ? 0.188 2.518 4.480 1.00 96.56 201 PRO A C 1
ATOM 1660 O O . PRO A 1 201 ? 0.525 2.552 3.301 1.00 96.56 201 PRO A O 1
ATOM 1663 N N . ALA A 1 202 ? -1.061 2.790 4.875 1.00 97.75 202 ALA A N 1
ATOM 1664 C CA . ALA A 1 202 ? -2.158 2.909 3.910 1.00 97.75 202 ALA A CA 1
ATOM 1665 C C . ALA A 1 202 ? -2.243 4.285 3.223 1.00 97.75 202 ALA A C 1
ATOM 1667 O O . ALA A 1 202 ? -2.856 4.402 2.164 1.00 97.75 202 ALA A O 1
ATOM 1668 N N . THR A 1 203 ? -1.617 5.340 3.769 1.00 98.00 203 THR A N 1
ATOM 1669 C CA . THR A 1 203 ? -1.670 6.684 3.157 1.00 98.00 203 THR A CA 1
ATOM 1670 C C . THR A 1 203 ? -0.302 7.354 3.008 1.00 98.00 203 THR A C 1
ATOM 1672 O O . THR A 1 203 ? 0.183 7.512 1.886 1.00 98.00 203 THR A O 1
ATOM 1675 N N . ARG A 1 204 ? 0.384 7.736 4.095 1.00 98.25 204 ARG A N 1
ATOM 1676 C CA . ARG A 1 204 ? 1.632 8.519 3.995 1.00 98.25 204 ARG A CA 1
ATOM 1677 C C . ARG A 1 204 ? 2.730 7.772 3.238 1.00 98.25 204 ARG A C 1
ATOM 1679 O O . ARG A 1 204 ? 3.473 8.400 2.492 1.00 98.25 204 ARG A O 1
ATOM 1686 N N . HIS A 1 205 ? 2.828 6.461 3.420 1.00 98.25 205 HIS A N 1
ATOM 1687 C CA . HIS A 1 205 ? 3.779 5.595 2.728 1.00 98.25 205 HIS A CA 1
ATOM 1688 C C . HIS A 1 205 ? 3.526 5.556 1.214 1.00 98.25 205 HIS A C 1
ATOM 1690 O O . HIS A 1 205 ? 4.469 5.723 0.442 1.00 98.25 205 HIS A O 1
ATOM 1696 N N . ASN A 1 206 ? 2.256 5.469 0.794 1.00 98.50 206 ASN A N 1
ATOM 1697 C CA . ASN A 1 206 ? 1.853 5.621 -0.606 1.00 98.50 206 ASN A CA 1
ATOM 1698 C C . ASN A 1 206 ? 2.357 6.952 -1.194 1.00 98.50 206 ASN A C 1
ATOM 1700 O O . ASN A 1 206 ? 2.990 6.952 -2.244 1.00 98.50 206 ASN A O 1
ATOM 1704 N N . ILE A 1 207 ? 2.197 8.082 -0.490 1.00 98.19 207 ILE A N 1
ATOM 1705 C CA . ILE A 1 207 ? 2.734 9.379 -0.954 1.00 98.19 207 ILE A CA 1
ATOM 1706 C C . ILE A 1 207 ? 4.256 9.324 -1.162 1.00 98.19 207 ILE A C 1
ATOM 1708 O O . ILE A 1 207 ? 4.755 9.870 -2.146 1.00 98.19 207 ILE A O 1
ATOM 1712 N N . LEU A 1 208 ? 5.002 8.695 -0.246 1.00 97.88 208 LEU A N 1
ATOM 1713 C CA . LEU A 1 208 ? 6.465 8.626 -0.320 1.00 97.88 208 LEU A CA 1
ATOM 1714 C C . LEU A 1 208 ? 6.937 7.886 -1.579 1.00 97.88 208 LEU A C 1
ATOM 1716 O O . LEU A 1 208 ? 7.704 8.461 -2.351 1.00 97.88 208 LEU A O 1
ATOM 1720 N N . HIS A 1 209 ? 6.445 6.672 -1.831 1.00 98.31 209 HIS A N 1
ATOM 1721 C CA . HIS A 1 209 ? 6.904 5.893 -2.988 1.00 98.31 209 HIS A CA 1
ATOM 1722 C C . HIS A 1 209 ? 6.236 6.295 -4.307 1.00 98.31 209 HIS A C 1
ATOM 1724 O O . HIS A 1 209 ? 6.839 6.120 -5.359 1.00 98.31 209 HIS A O 1
ATOM 1730 N N . LEU A 1 210 ? 5.055 6.923 -4.291 1.00 98.25 210 LEU A N 1
ATOM 1731 C CA . LEU A 1 210 ? 4.526 7.571 -5.498 1.00 98.25 210 LEU A CA 1
ATOM 1732 C C . LEU A 1 210 ? 5.347 8.811 -5.873 1.00 98.25 210 LEU A C 1
ATOM 1734 O O . LEU A 1 210 ? 5.576 9.064 -7.050 1.00 98.25 210 LEU A O 1
ATOM 1738 N N . ASN A 1 211 ? 5.855 9.574 -4.899 1.00 97.19 211 ASN A N 1
ATOM 1739 C CA . ASN A 1 211 ? 6.809 10.648 -5.193 1.00 97.19 211 ASN A CA 1
ATOM 1740 C C . ASN A 1 211 ? 8.121 10.106 -5.771 1.00 97.19 211 ASN A C 1
ATOM 1742 O O . ASN A 1 211 ? 8.675 10.720 -6.678 1.00 97.19 211 ASN A O 1
ATOM 1746 N N . GLU A 1 212 ? 8.613 8.979 -5.255 1.00 97.25 212 GLU A N 1
ATOM 1747 C CA . GLU A 1 212 ? 9.764 8.284 -5.832 1.00 97.25 212 GLU A CA 1
ATOM 1748 C C . GLU A 1 212 ? 9.484 7.872 -7.281 1.00 97.25 212 GLU A C 1
ATOM 1750 O O . GLU A 1 212 ? 10.234 8.267 -8.172 1.00 97.25 212 GLU A O 1
ATOM 1755 N N . ALA A 1 213 ? 8.362 7.196 -7.537 1.00 97.44 213 ALA A N 1
ATOM 1756 C CA . ALA A 1 213 ? 7.945 6.796 -8.877 1.00 97.44 213 ALA A CA 1
ATOM 1757 C C . ALA A 1 213 ? 7.814 7.989 -9.842 1.00 97.44 213 ALA A C 1
ATOM 1759 O O . ALA A 1 213 ? 8.304 7.918 -10.966 1.00 97.44 213 ALA A O 1
ATOM 1760 N N . ASN A 1 214 ? 7.234 9.108 -9.394 1.00 95.94 214 ASN A N 1
ATOM 1761 C CA . ASN A 1 214 ? 7.153 10.340 -10.184 1.00 95.94 214 ASN A CA 1
ATOM 1762 C C . ASN A 1 214 ? 8.543 10.894 -10.531 1.00 95.94 214 ASN A C 1
ATOM 1764 O O . ASN A 1 214 ? 8.811 11.282 -11.661 1.00 95.94 214 ASN A O 1
ATOM 1768 N N . ASN A 1 215 ? 9.465 10.920 -9.568 1.00 95.06 215 ASN A N 1
ATOM 1769 C CA . ASN A 1 215 ? 10.826 11.379 -9.841 1.00 95.06 215 ASN A CA 1
ATOM 1770 C C . ASN A 1 215 ? 11.541 10.444 -10.835 1.00 95.06 215 ASN A C 1
ATOM 1772 O O . ASN A 1 215 ? 12.338 10.903 -11.651 1.00 95.06 215 ASN A O 1
ATOM 1776 N N . LEU A 1 216 ? 11.280 9.135 -10.770 1.00 95.31 216 LEU A N 1
ATOM 1777 C CA . LEU A 1 216 ? 11.836 8.151 -11.702 1.00 95.31 216 LEU A CA 1
ATOM 1778 C C . LEU A 1 216 ? 11.263 8.296 -13.116 1.00 95.31 216 LEU A C 1
ATOM 1780 O O . LEU A 1 216 ? 12.012 8.100 -14.076 1.00 95.31 216 LEU A O 1
ATOM 1784 N N . SER A 1 217 ? 9.983 8.662 -13.254 1.00 92.62 217 SER A N 1
ATOM 1785 C CA . SER A 1 217 ? 9.353 8.890 -14.561 1.00 92.62 217 SER A CA 1
ATOM 1786 C C . SER A 1 217 ? 9.866 10.169 -15.236 1.00 92.62 217 SER A C 1
ATOM 1788 O O . SER A 1 217 ? 10.031 10.194 -16.457 1.00 92.62 217 SER A O 1
ATOM 1790 N N . GLU A 1 218 ? 10.206 11.199 -14.452 1.00 88.00 218 GLU A N 1
ATOM 1791 C CA . GLU A 1 218 ? 10.764 12.470 -14.941 1.00 88.00 218 GLU A CA 1
ATOM 1792 C C . GLU A 1 218 ? 12.247 12.382 -15.344 1.00 88.00 218 GLU A C 1
ATOM 1794 O O . GLU A 1 218 ? 12.656 13.020 -16.312 1.00 88.00 218 GLU A O 1
ATOM 1799 N N . ARG A 1 219 ? 13.060 11.581 -14.638 1.00 75.81 219 ARG A N 1
ATOM 1800 C CA . ARG A 1 219 ? 14.525 11.458 -14.839 1.00 75.81 219 ARG A CA 1
ATOM 1801 C C . ARG A 1 219 ? 14.956 10.763 -16.136 1.00 75.81 219 ARG A C 1
ATOM 1803 O O . ARG A 1 219 ? 16.148 10.571 -16.348 1.00 75.81 219 ARG A O 1
ATOM 1810 N N . GLN A 1 220 ? 14.009 10.354 -16.970 1.00 59.44 220 GLN A N 1
ATOM 1811 C CA . GLN A 1 220 ? 14.252 9.598 -18.200 1.00 59.44 220 GLN A CA 1
ATOM 1812 C C . GLN A 1 220 ? 13.754 10.362 -19.441 1.00 59.44 220 GLN A C 1
ATOM 1814 O O . GLN A 1 220 ? 13.209 9.750 -20.366 1.00 59.44 220 GLN A O 1
ATOM 1819 N N . LYS A 1 221 ? 13.843 11.700 -19.416 1.00 47.84 221 LYS A N 1
ATOM 1820 C CA . LYS A 1 221 ? 13.737 12.557 -20.606 1.00 47.84 221 LYS A CA 1
ATOM 1821 C C . LYS A 1 221 ? 15.108 12.755 -21.233 1.00 47.84 221 LYS A C 1
ATOM 1823 O O . LYS A 1 221 ? 16.067 12.943 -20.455 1.00 47.84 221 LYS A O 1
#

Radius of gyration: 16.67 Å; chains: 1; bounding box: 40×38×41 Å

pLDDT: mean 95.9, std 5.37, range [47.84, 98.88]

Sequence (221 aa):
MNRKELNRNQTRFRDELLTSKNIAKIKEMFLRHHAQLHSTKVNNHSEWSYEDEILRELPELKVRFIPQKSNHSIAWCLWHLARVEDVTMNILVDGGEQILRQNNWLQRMNTRFISTGNGMLKEEVEELSVSINIEELKKYRIAVGKQTQSIVKDITMEKLKEKISGNRIERLYQEGALIESAKRIGDYWSKKNVAGLLLMPATRHNILHLNEANNLSERQK